Protein AF-A0A2T4MUH0-F1 (afdb_monomer)

Sequence (177 aa):
MMSGVGWVFCLETKQSHL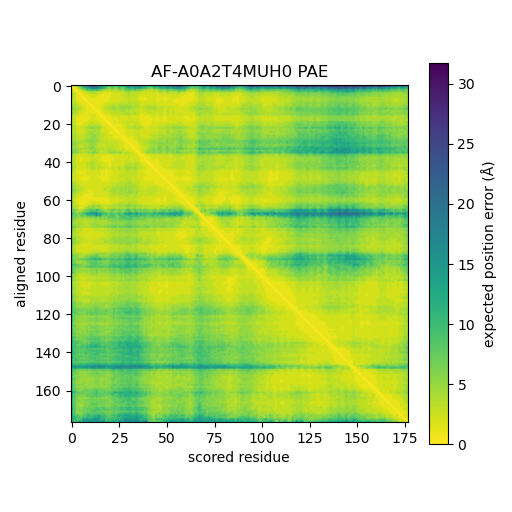LAPPGVAEKIPESTKKLLNLVEITQAGHLPFILELGWPYPLLYISSFGKKTKDLINSLRISHSSSALVCCSDDGINATNRVLHIIDIEVAVELSKRIAELSKADGTLFNNVITSLANGRMTPSDASAALKDNQTVIDLIRLCPVDPHQRLALLRLVRKL

Radius of gyration: 17.87 Å; Cα contacts (8 Å, |Δi|>4): 273; chains: 1; bounding box: 46×30×52 Å

Foldseek 3Di:
DQFQWKKKAAPPVRAIEIEGAPVNVVVDDPVVCVVHNYDHHGLLCPLVVVVVVVGADFMWMERGPPDPAPQLVQQTDTDHDLQFDFHRYSVHDDPPCRLLRTHNSVLLVVLLVLLVVDDPVLNVLLVCLLLCVLVVVADPVRNCVSCVPPVSSVVSVVSQDPHSSNNVSSVVSSVSD

Organism: Aeromonas veronii (NCBI:txid654)

pLDDT: mean 89.76, std 6.27, range [56.06, 97.44]

Solvent-accessible surface area (backbone atoms only — not comparable to full-atom values): 9670 Å² total; per-residue (Å²): 131,65,73,52,17,27,36,40,33,28,70,77,82,68,48,57,41,42,33,21,25,60,88,52,48,74,70,52,53,68,78,56,52,76,77,44,52,70,41,80,32,47,62,32,46,48,63,54,50,58,60,70,64,68,67,68,65,40,32,39,38,29,58,47,35,88,64,89,45,74,36,28,66,68,22,65,47,76,14,72,45,61,72,46,32,36,56,24,35,64,85,43,56,48,94,87,53,39,62,56,34,45,35,35,51,65,53,45,46,51,50,30,56,57,56,72,71,43,52,74,66,54,46,48,51,46,52,50,48,56,54,26,47,52,68,68,75,39,53,74,68,55,47,50,63,76,39,72,88,39,64,71,53,51,57,55,56,68,64,46,60,89,51,46,62,38,36,53,36,48,52,62,49,33,77,55,77

Mean predicted aligned error: 4.97 Å

Structure (mmCIF, N/CA/C/O backbone):
data_AF-A0A2T4MUH0-F1
#
_entry.id   AF-A0A2T4MUH0-F1
#
loop_
_atom_site.group_PDB
_atom_site.id
_atom_site.type_symbol
_atom_site.label_atom_id
_atom_site.label_alt_id
_atom_site.label_comp_id
_atom_site.label_asym_id
_atom_site.label_entity_id
_atom_site.label_seq_id
_atom_site.pdbx_PDB_ins_code
_atom_site.Cartn_x
_atom_site.Cartn_y
_atom_site.Cartn_z
_atom_site.occupancy
_atom_site.B_iso_or_equiv
_atom_site.auth_seq_id
_atom_site.auth_comp_id
_atom_site.auth_asym_id
_atom_site.auth_atom_id
_atom_site.pdbx_PDB_model_num
ATOM 1 N N . MET A 1 1 ? -12.024 18.630 7.785 1.00 56.06 1 MET A N 1
ATOM 2 C CA . MET A 1 1 ? -12.072 17.257 7.230 1.00 56.06 1 MET A CA 1
ATOM 3 C C . MET A 1 1 ? -10.837 16.506 7.716 1.00 56.06 1 MET A C 1
ATOM 5 O O . MET A 1 1 ? -9.766 17.101 7.701 1.00 56.06 1 MET A O 1
ATOM 9 N N . MET A 1 2 ? -10.973 15.266 8.192 1.00 68.69 2 MET A N 1
ATOM 10 C CA . MET A 1 2 ? -9.864 14.453 8.722 1.00 68.69 2 MET A CA 1
ATOM 11 C C . MET A 1 2 ? -9.058 13.818 7.575 1.00 68.69 2 MET A C 1
ATOM 13 O O . MET A 1 2 ? -9.161 12.626 7.312 1.00 68.69 2 MET A O 1
ATOM 17 N N . SER A 1 3 ? -8.330 14.643 6.819 1.00 79.62 3 SER A N 1
ATOM 18 C CA . SER A 1 3 ? -7.518 14.168 5.692 1.00 79.62 3 SER A CA 1
ATOM 19 C C . SER A 1 3 ? -6.358 13.295 6.175 1.00 79.62 3 SER A C 1
ATOM 21 O O . SER A 1 3 ? -5.765 13.583 7.213 1.00 79.62 3 SER A O 1
ATOM 23 N N . GLY A 1 4 ? -6.028 12.253 5.410 1.00 85.75 4 GLY A N 1
ATOM 24 C CA . GLY A 1 4 ? -4.904 11.359 5.695 1.00 85.75 4 GLY A CA 1
ATOM 25 C C . GLY A 1 4 ? -5.143 10.354 6.823 1.00 85.75 4 GLY A C 1
ATOM 26 O O . GLY A 1 4 ? -4.207 9.656 7.183 1.00 85.75 4 GLY A O 1
ATOM 27 N N . VAL A 1 5 ? -6.361 10.266 7.369 1.00 92.25 5 VAL A N 1
ATOM 28 C CA . VAL A 1 5 ? -6.708 9.269 8.390 1.00 92.25 5 VAL A CA 1
ATOM 29 C C . VAL A 1 5 ? -7.005 7.923 7.739 1.00 92.25 5 VAL A C 1
ATOM 31 O O . VAL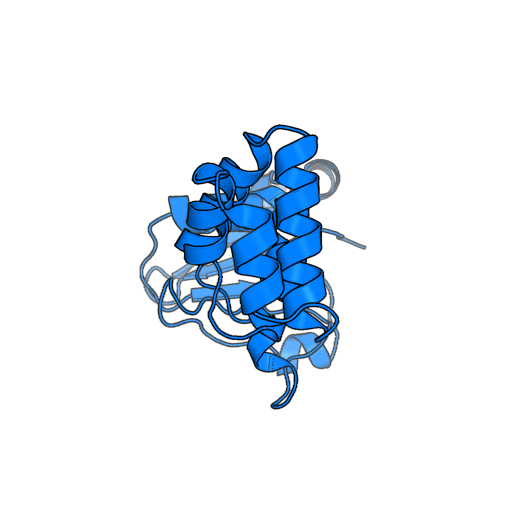 A 1 5 ? -7.765 7.842 6.772 1.00 92.25 5 VAL A O 1
ATOM 34 N N . GLY A 1 6 ? -6.430 6.865 8.293 1.00 94.38 6 GLY A N 1
ATOM 35 C CA . GLY A 1 6 ? -6.716 5.480 7.951 1.00 94.38 6 GLY A CA 1
ATOM 36 C C . GLY A 1 6 ? -7.309 4.721 9.131 1.00 94.38 6 GLY A C 1
ATOM 37 O O . GLY A 1 6 ? -7.265 5.162 10.278 1.00 94.38 6 GLY A O 1
ATOM 38 N N . TRP A 1 7 ? -7.865 3.553 8.852 1.00 95.12 7 TRP A N 1
ATOM 39 C CA . TRP A 1 7 ? -8.322 2.629 9.880 1.00 95.12 7 TRP A CA 1
ATOM 40 C C . TRP A 1 7 ? -8.046 1.201 9.441 1.00 95.12 7 TRP A C 1
ATOM 42 O O . TRP A 1 7 ? -8.297 0.847 8.288 1.00 95.12 7 TRP A O 1
ATOM 52 N N . VAL A 1 8 ? -7.528 0.389 10.354 1.00 97.00 8 VAL A N 1
ATOM 53 C CA . VAL A 1 8 ? -7.290 -1.036 10.128 1.00 97.00 8 VAL A CA 1
ATOM 54 C C . VAL A 1 8 ? -7.936 -1.843 11.241 1.00 97.00 8 VAL A C 1
ATOM 56 O O . VAL A 1 8 ? -7.876 -1.468 12.413 1.00 97.00 8 VAL A O 1
ATOM 59 N N . PHE A 1 9 ? -8.556 -2.955 10.867 1.00 97.06 9 PHE A N 1
ATOM 60 C CA . PHE A 1 9 ? -9.210 -3.872 11.787 1.00 97.06 9 PHE A CA 1
ATOM 61 C C . PHE A 1 9 ? -8.914 -5.316 11.424 1.00 97.06 9 PHE A C 1
ATOM 63 O O . PHE A 1 9 ? -9.122 -5.725 10.280 1.00 97.06 9 PHE A O 1
ATOM 70 N N . CYS A 1 10 ? -8.473 -6.087 12.412 1.00 96.69 10 CYS A N 1
ATOM 71 C CA . CYS A 1 10 ? -8.318 -7.526 12.285 1.00 96.69 10 CYS A CA 1
ATOM 72 C C . CYS A 1 10 ? -9.589 -8.230 12.750 1.00 96.69 10 CYS A C 1
ATOM 74 O O . CYS A 1 10 ? -10.047 -8.067 13.885 1.00 96.69 10 CYS A O 1
ATOM 76 N N . LEU A 1 11 ? -10.165 -9.040 11.862 1.00 95.25 11 LEU A N 1
ATOM 77 C CA . LEU A 1 11 ? -11.406 -9.747 12.148 1.00 95.25 11 LEU A CA 1
ATOM 78 C C . LEU A 1 11 ? -11.202 -10.899 13.133 1.00 95.25 11 LEU A C 1
ATOM 80 O O . LEU A 1 11 ? -12.165 -11.250 13.814 1.00 95.25 11 LEU A O 1
ATOM 84 N N . GLU A 1 12 ? -10.004 -11.474 13.224 1.00 94.25 12 GLU A N 1
ATOM 85 C CA . GLU A 1 12 ? -9.722 -12.574 14.153 1.00 94.25 12 GLU A CA 1
ATOM 86 C C . GLU A 1 12 ? -9.469 -12.058 15.567 1.00 94.25 12 GLU A C 1
ATOM 88 O O . GLU A 1 12 ? -10.180 -12.427 16.499 1.00 94.25 12 GLU A O 1
ATOM 93 N N . THR A 1 13 ? -8.511 -11.141 15.722 1.00 94.25 13 THR A N 1
ATOM 94 C CA . THR A 1 13 ? -8.116 -10.615 17.038 1.00 94.25 13 THR A CA 1
ATOM 95 C C . THR A 1 13 ? -9.102 -9.586 17.588 1.00 94.25 13 THR A C 1
ATOM 97 O O . THR A 1 13 ? -9.027 -9.232 18.763 1.00 94.25 13 THR A O 1
ATOM 100 N N . LYS A 1 14 ? -10.021 -9.084 16.747 1.00 94.25 14 LYS A N 1
ATOM 101 C CA . LYS A 1 14 ? -10.944 -7.973 17.047 1.00 94.25 14 LYS A CA 1
ATOM 102 C C . LYS A 1 14 ? -10.229 -6.681 17.446 1.00 94.25 14 LYS A C 1
ATOM 104 O O . LYS A 1 14 ? -10.842 -5.788 18.029 1.00 94.25 14 LYS A O 1
ATOM 109 N N . GLN A 1 15 ? -8.947 -6.563 17.115 1.00 94.06 15 GLN A N 1
ATOM 110 C CA . GLN A 1 15 ? -8.175 -5.354 17.349 1.00 94.06 15 GLN A CA 1
ATOM 111 C C . GLN A 1 15 ? -8.372 -4.371 16.199 1.00 94.06 15 GLN A C 1
ATOM 113 O O . GLN A 1 15 ? -8.514 -4.750 15.035 1.00 94.06 15 GLN A O 1
ATOM 118 N N . SER A 1 16 ? -8.383 -3.085 16.538 1.00 95.25 16 SER A N 1
ATOM 119 C CA . SER A 1 16 ? -8.498 -1.994 15.574 1.00 95.25 16 SER A CA 1
ATOM 120 C C . SER A 1 16 ? -7.492 -0.906 15.905 1.00 95.25 16 SER A C 1
ATOM 122 O O . SER A 1 16 ? -7.307 -0.624 17.091 1.00 95.25 16 SER A O 1
ATOM 124 N N . HIS A 1 17 ? -6.909 -0.281 14.885 1.00 96.25 17 HIS A N 1
ATOM 125 C CA . HIS A 1 17 ? -6.100 0.927 15.023 1.00 96.25 17 HIS A CA 1
ATOM 126 C C . HIS A 1 17 ? -6.671 2.049 14.161 1.00 96.25 17 HIS A C 1
ATOM 128 O O . HIS A 1 17 ? -6.977 1.855 12.980 1.00 96.25 17 HIS A O 1
ATOM 134 N N . LEU A 1 18 ? -6.795 3.234 14.757 1.00 95.31 18 LEU A N 1
ATOM 135 C CA . LEU A 1 18 ? -7.048 4.470 14.026 1.00 95.31 18 LEU A CA 1
ATOM 136 C C . LEU A 1 18 ? -5.696 5.108 13.713 1.00 95.31 18 LEU A C 1
ATOM 138 O O . LEU A 1 18 ? -4.948 5.443 14.627 1.00 95.31 18 LEU A O 1
ATOM 142 N N . LEU A 1 19 ? -5.394 5.268 12.432 1.00 95.75 19 LEU A N 1
ATOM 143 C CA . LEU A 1 19 ? -4.137 5.821 11.944 1.00 95.75 19 LEU A CA 1
ATOM 144 C C . LEU A 1 19 ? -4.384 7.287 11.606 1.00 95.75 19 LEU A C 1
ATOM 146 O O . LEU A 1 19 ? -5.176 7.573 10.707 1.00 95.75 19 LEU A O 1
ATOM 150 N N . ALA A 1 20 ? -3.789 8.222 12.339 1.00 94.19 20 ALA A N 1
ATOM 151 C CA . ALA A 1 20 ? -4.071 9.642 12.148 1.00 94.19 20 ALA A CA 1
ATOM 152 C C . ALA A 1 20 ? -2.787 10.476 12.086 1.00 94.19 20 ALA A C 1
ATOM 154 O O . ALA A 1 20 ? -1.932 10.325 12.956 1.00 94.19 20 ALA A O 1
ATOM 155 N N . PRO A 1 21 ? -2.670 11.424 11.137 1.00 93.06 21 PRO A N 1
ATOM 156 C CA . PRO A 1 21 ? -1.559 12.369 11.131 1.00 93.06 21 PRO A CA 1
ATOM 157 C C . PRO A 1 21 ? -1.537 13.209 12.421 1.00 93.06 21 PRO A C 1
ATOM 159 O O . PRO A 1 21 ? -2.619 13.498 12.944 1.00 93.06 21 PRO A O 1
ATOM 162 N N . PRO A 1 22 ? -0.367 13.695 12.885 1.00 91.12 22 PRO A N 1
ATOM 163 C CA . PRO A 1 22 ? -0.240 14.421 14.157 1.00 91.12 22 PRO A CA 1
ATOM 164 C C . PRO A 1 22 ? -1.260 15.559 14.325 1.00 91.12 22 PRO A C 1
ATOM 166 O O . PRO A 1 22 ? -2.023 15.594 15.285 1.00 91.12 22 PRO A O 1
ATOM 169 N N . GLY A 1 23 ? -1.413 16.413 13.306 1.00 90.25 23 GLY A N 1
ATOM 170 C CA . GLY A 1 23 ? -2.369 17.528 13.350 1.00 90.25 23 GLY A CA 1
ATOM 171 C C . GLY A 1 23 ? -3.857 17.130 13.341 1.00 90.25 23 GLY A C 1
ATOM 172 O O . GLY A 1 23 ? -4.721 17.989 13.534 1.00 90.25 23 GLY A O 1
ATOM 173 N N . VAL A 1 24 ? -4.191 15.862 13.070 1.00 89.88 24 VAL A N 1
ATOM 174 C CA . VAL A 1 24 ? -5.538 15.305 13.283 1.00 89.88 24 VAL A CA 1
ATOM 175 C C . VAL A 1 24 ? -5.626 14.643 14.654 1.00 89.88 24 VAL A C 1
ATOM 177 O O . VAL A 1 24 ? -6.613 14.869 15.348 1.00 89.88 24 VAL A O 1
ATOM 180 N N . ALA A 1 25 ? -4.605 13.884 15.058 1.00 90.75 25 ALA A N 1
ATOM 181 C CA . ALA A 1 25 ? -4.524 13.231 16.362 1.00 90.75 25 ALA A CA 1
ATOM 182 C C . ALA A 1 25 ? -4.668 14.226 17.526 1.00 90.75 25 ALA A C 1
ATOM 184 O O . ALA A 1 25 ? -5.452 13.987 18.445 1.00 90.75 25 ALA A O 1
ATOM 185 N N . GLU A 1 26 ? -4.023 15.392 17.437 1.00 90.69 26 GLU A N 1
ATOM 186 C CA . GLU A 1 26 ? -4.141 16.490 18.410 1.00 90.69 26 GLU A CA 1
ATOM 187 C C . GLU A 1 26 ? -5.582 16.994 18.591 1.00 90.69 26 GLU A C 1
ATOM 189 O O . GLU A 1 26 ? -5.963 17.429 19.674 1.00 90.69 26 GLU A O 1
ATOM 194 N N . LYS A 1 27 ? -6.405 16.919 17.538 1.00 90.81 27 LYS A N 1
ATOM 195 C CA . LYS A 1 27 ? -7.796 17.406 17.539 1.00 90.81 27 LYS A CA 1
ATOM 196 C C . LYS A 1 27 ? -8.786 16.381 18.085 1.00 90.81 27 LYS A C 1
ATOM 198 O O . LYS A 1 27 ? -9.959 16.713 18.264 1.00 90.81 27 LYS A O 1
ATOM 203 N N . ILE A 1 28 ? -8.357 15.137 18.304 1.00 88.44 28 ILE A N 1
ATOM 204 C CA . ILE A 1 28 ? -9.209 14.092 18.871 1.00 88.44 28 ILE A CA 1
ATOM 205 C C . ILE A 1 28 ? -9.326 14.341 20.383 1.00 88.44 28 ILE A C 1
ATOM 207 O O . ILE A 1 28 ? -8.303 14.460 21.052 1.00 88.44 28 ILE A O 1
ATOM 211 N N . PRO A 1 29 ? -10.543 14.401 20.953 1.00 91.38 29 PRO A N 1
ATOM 212 C CA . PRO A 1 29 ? -10.714 14.571 22.393 1.00 91.38 29 PRO A CA 1
ATOM 213 C C . PRO A 1 29 ? -10.025 13.459 23.193 1.00 91.38 29 PRO A C 1
ATOM 215 O O . PRO A 1 29 ? -10.126 12.287 22.833 1.00 91.38 29 PRO A O 1
ATOM 218 N N . GLU A 1 30 ? -9.404 13.799 24.325 1.00 90.50 30 GLU A N 1
ATOM 219 C CA . GLU A 1 30 ? -8.727 12.824 25.200 1.00 90.50 30 GLU A CA 1
ATOM 220 C C . GLU A 1 30 ? -9.655 11.703 25.688 1.00 90.50 30 GLU A C 1
ATOM 222 O O . GLU A 1 30 ? -9.251 10.548 25.799 1.00 90.50 30 GLU A O 1
ATOM 227 N N . SER A 1 31 ? -10.931 12.015 25.928 1.00 91.81 31 SER A N 1
ATOM 228 C CA . SER A 1 31 ? -11.948 11.008 26.250 1.00 91.81 31 SER A CA 1
ATOM 229 C C . SER A 1 31 ? -12.108 9.970 25.137 1.00 91.81 31 SER A C 1
ATOM 231 O O . SER A 1 31 ? -12.260 8.788 25.427 1.00 91.81 31 SER A O 1
ATOM 233 N N . THR A 1 32 ? -12.021 10.393 23.876 1.00 87.50 32 THR A N 1
ATOM 234 C CA . THR A 1 32 ? -12.089 9.522 22.699 1.00 87.50 32 THR A CA 1
ATOM 235 C C . THR A 1 32 ? -10.786 8.754 22.494 1.00 87.50 32 THR A C 1
ATOM 237 O O . THR A 1 32 ? -10.835 7.566 22.182 1.00 87.50 32 THR A O 1
ATOM 240 N N . LYS A 1 33 ? -9.621 9.383 22.714 1.00 87.44 33 LYS A N 1
ATOM 241 C CA . LYS A 1 33 ? -8.313 8.706 22.619 1.00 87.44 33 LYS A CA 1
ATOM 242 C C . LYS A 1 33 ? -8.207 7.519 23.574 1.00 87.44 33 LYS A C 1
ATOM 244 O O . LYS A 1 33 ? -7.658 6.496 23.204 1.00 87.44 33 LYS A O 1
ATOM 249 N N . LYS A 1 34 ? -8.798 7.613 24.768 1.00 86.19 34 LYS A N 1
ATOM 250 C CA . LYS A 1 34 ? -8.830 6.507 25.745 1.00 86.19 34 LYS A CA 1
ATOM 251 C C . LYS A 1 34 ? -9.645 5.291 25.294 1.00 86.19 34 LYS A C 1
ATOM 253 O O . LYS A 1 34 ? -9.491 4.220 25.869 1.00 86.19 34 LYS A O 1
ATOM 258 N N . LEU A 1 35 ? -10.531 5.459 24.313 1.00 87.25 35 LEU A N 1
ATOM 259 C CA . LEU A 1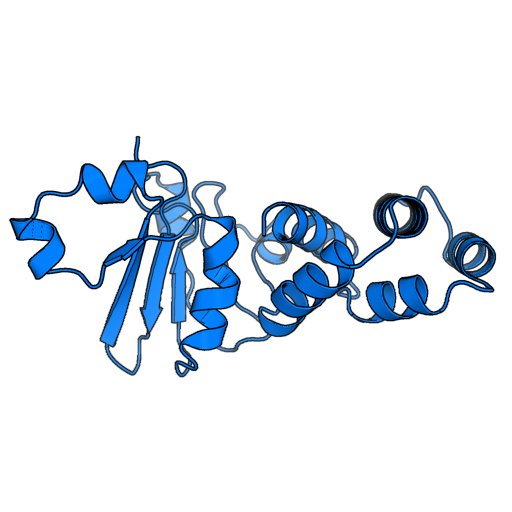 35 ? -11.420 4.408 23.810 1.00 87.25 35 LEU A CA 1
ATOM 260 C C . LEU A 1 35 ? -10.924 3.785 22.499 1.00 87.25 35 LEU A C 1
ATOM 262 O O . LEU A 1 35 ? -11.512 2.816 22.024 1.00 87.25 35 LEU A O 1
ATOM 266 N N . LEU A 1 36 ? -9.884 4.355 21.890 1.00 87.25 36 LEU A N 1
ATOM 267 C CA . LEU A 1 36 ? -9.384 3.968 20.577 1.00 87.25 36 LEU A CA 1
ATOM 268 C C . LEU A 1 36 ? -7.892 3.670 20.667 1.00 87.25 36 LEU A C 1
ATOM 270 O O . LEU A 1 36 ? -7.148 4.408 21.304 1.00 87.25 36 LEU A O 1
ATOM 274 N N . ASN A 1 37 ? -7.419 2.670 19.927 1.00 93.25 37 ASN A N 1
ATOM 275 C CA . ASN A 1 37 ? -5.981 2.529 19.712 1.00 93.25 37 ASN A CA 1
ATOM 276 C C . ASN A 1 37 ? -5.552 3.515 18.616 1.00 93.25 37 ASN A C 1
ATOM 278 O O . ASN A 1 37 ? -5.485 3.166 17.434 1.00 93.25 37 ASN A O 1
ATOM 282 N N . LEU A 1 38 ? -5.344 4.770 19.009 1.00 93.56 38 LEU A N 1
ATOM 283 C CA . LEU A 1 38 ? -4.857 5.831 18.135 1.00 93.56 38 LEU A CA 1
ATOM 284 C C . LEU A 1 38 ? -3.352 5.669 17.903 1.00 93.56 38 LEU A C 1
ATOM 286 O O . LEU A 1 38 ? -2.583 5.554 18.853 1.00 93.56 38 LEU A O 1
ATOM 290 N N . VAL A 1 39 ? -2.946 5.701 16.640 1.00 95.06 39 VAL A N 1
ATOM 291 C CA . VAL A 1 39 ? -1.547 5.680 16.214 1.00 95.06 39 VAL A CA 1
ATOM 292 C C . VAL A 1 39 ? -1.285 6.961 15.438 1.00 95.06 39 VAL A C 1
ATOM 294 O O . VAL A 1 39 ? -1.940 7.229 14.427 1.00 95.06 39 VAL A O 1
ATOM 297 N N . GLU A 1 40 ? -0.348 7.768 15.931 1.00 94.62 40 GLU A N 1
ATOM 298 C CA . GLU A 1 40 ? 0.048 9.012 15.276 1.00 94.62 40 GLU A CA 1
ATOM 299 C C . GLU A 1 40 ? 0.998 8.707 14.118 1.00 94.62 40 GLU A C 1
ATOM 301 O O . GLU A 1 40 ? 2.174 8.412 14.314 1.00 94.62 40 GLU A O 1
ATOM 306 N N . ILE A 1 41 ? 0.469 8.730 12.897 1.00 94.06 41 ILE A N 1
ATOM 307 C CA . ILE A 1 41 ? 1.197 8.328 11.698 1.00 94.06 41 ILE A CA 1
ATOM 308 C C . ILE A 1 41 ? 0.638 9.040 10.465 1.00 94.06 41 ILE A C 1
ATOM 310 O O . ILE A 1 41 ? -0.560 9.301 10.354 1.00 94.06 41 ILE A O 1
ATOM 314 N N . THR A 1 42 ? 1.509 9.399 9.526 1.00 91.44 42 THR A N 1
ATOM 315 C CA . THR A 1 42 ? 1.082 9.957 8.239 1.00 91.44 42 THR A CA 1
ATOM 316 C C . THR A 1 42 ? 0.545 8.849 7.330 1.00 91.44 42 THR A C 1
ATOM 318 O O . THR A 1 42 ? 0.829 7.670 7.534 1.00 91.44 42 THR A O 1
ATOM 321 N N . GLN A 1 43 ? -0.176 9.220 6.266 1.00 88.38 43 GLN A N 1
ATOM 322 C CA . GLN A 1 43 ? -0.679 8.248 5.285 1.00 88.38 43 GLN A CA 1
ATOM 323 C C . GLN A 1 43 ? 0.440 7.383 4.673 1.00 88.38 43 GLN A C 1
ATOM 325 O O . GLN A 1 43 ? 0.211 6.219 4.351 1.00 88.38 43 GLN A O 1
ATOM 330 N N . ALA A 1 44 ? 1.644 7.952 4.576 1.00 87.25 44 ALA A N 1
ATOM 331 C CA . ALA A 1 44 ? 2.873 7.294 4.152 1.00 87.25 44 ALA A CA 1
ATOM 332 C C . ALA A 1 44 ? 3.254 6.096 5.040 1.00 87.25 44 ALA A C 1
ATOM 334 O O . ALA A 1 44 ? 3.685 5.053 4.569 1.00 87.25 44 ALA A O 1
ATOM 335 N N . GLY A 1 45 ? 3.041 6.212 6.349 1.00 91.44 45 GLY A N 1
ATOM 336 C CA . GLY A 1 45 ? 3.411 5.168 7.298 1.00 91.44 45 GLY A CA 1
ATOM 337 C C . GLY A 1 45 ? 2.363 4.067 7.465 1.00 91.44 45 GLY A C 1
ATOM 338 O O . GLY A 1 45 ? 2.643 3.071 8.124 1.00 91.44 45 GLY A O 1
ATOM 339 N N . HIS A 1 46 ? 1.167 4.198 6.875 1.00 94.25 46 HIS A N 1
ATOM 340 C CA . HIS A 1 46 ? 0.077 3.242 7.104 1.00 94.25 46 HIS A CA 1
ATOM 341 C C . 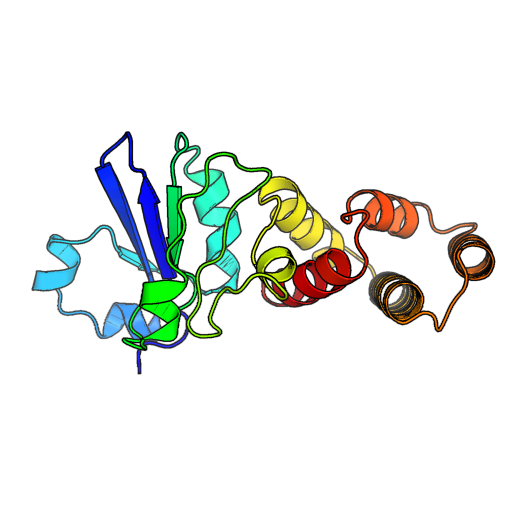HIS A 1 46 ? 0.461 1.804 6.743 1.00 94.25 46 HIS A C 1
ATOM 343 O O . HIS A 1 46 ? 0.249 0.898 7.542 1.00 94.25 46 HIS A O 1
ATOM 349 N N . LEU A 1 47 ? 0.999 1.586 5.541 1.00 94.44 47 LEU A N 1
ATOM 350 C CA . LEU A 1 47 ? 1.319 0.239 5.065 1.00 94.44 47 LEU A CA 1
ATOM 351 C C . LEU A 1 47 ? 2.510 -0.383 5.803 1.00 94.44 47 LEU A C 1
ATOM 353 O O . LEU A 1 47 ? 2.361 -1.522 6.243 1.00 94.44 47 LEU A O 1
ATOM 357 N N . PRO A 1 48 ? 3.636 0.331 6.021 1.00 94.62 48 PRO A N 1
ATOM 358 C CA . PRO A 1 48 ? 4.694 -0.158 6.903 1.00 94.62 48 PRO A CA 1
ATOM 359 C C . PRO A 1 48 ? 4.168 -0.579 8.278 1.00 94.62 48 PRO A C 1
ATOM 361 O O . PRO A 1 48 ? 4.423 -1.698 8.707 1.00 94.62 48 PRO A O 1
ATOM 364 N N . PHE A 1 49 ? 3.341 0.257 8.912 1.00 95.81 49 PHE A N 1
ATOM 365 C CA . PHE A 1 49 ? 2.765 -0.049 10.219 1.00 95.81 49 PHE A CA 1
ATOM 366 C C . PHE A 1 49 ? 1.864 -1.292 10.194 1.00 95.81 49 PHE A C 1
ATOM 368 O O . PHE A 1 49 ? 1.980 -2.159 11.053 1.00 95.81 49 PHE A O 1
ATOM 375 N N . ILE A 1 50 ? 0.979 -1.415 9.197 1.00 96.06 50 ILE A N 1
ATOM 376 C CA . ILE A 1 50 ? 0.099 -2.588 9.063 1.00 96.06 50 ILE A CA 1
ATOM 377 C C . ILE A 1 50 ? 0.914 -3.871 8.871 1.00 96.06 50 ILE A C 1
ATOM 379 O O . ILE A 1 50 ? 0.547 -4.905 9.428 1.00 96.06 50 ILE A O 1
ATOM 383 N N . LEU A 1 51 ? 2.008 -3.812 8.109 1.00 95.56 51 LEU A N 1
ATOM 384 C CA . LEU A 1 51 ? 2.915 -4.944 7.935 1.00 95.56 51 LEU A CA 1
ATOM 385 C C . LEU A 1 51 ? 3.622 -5.304 9.254 1.00 95.56 51 LEU A C 1
ATOM 387 O O . LEU A 1 51 ? 3.678 -6.476 9.618 1.00 95.56 51 LEU A O 1
ATOM 391 N N . GLU A 1 52 ? 4.107 -4.304 9.993 1.00 95.88 52 GLU A N 1
ATOM 392 C CA . GLU A 1 52 ? 4.793 -4.475 11.283 1.00 95.88 52 GLU A CA 1
ATOM 393 C C . GLU A 1 52 ? 3.898 -5.053 12.384 1.00 95.88 52 GLU A C 1
ATOM 395 O O . GLU A 1 52 ? 4.395 -5.771 13.252 1.00 95.88 52 GLU A O 1
ATOM 400 N N . LEU A 1 53 ? 2.582 -4.803 12.342 1.00 94.50 53 LEU A N 1
ATOM 401 C CA . LEU A 1 53 ? 1.631 -5.403 13.286 1.00 94.50 53 LEU A CA 1
ATOM 402 C C . LEU A 1 53 ? 1.661 -6.939 13.265 1.00 94.50 53 LEU A C 1
ATOM 404 O O . LEU A 1 53 ? 1.275 -7.560 14.257 1.00 94.50 53 LEU A O 1
ATOM 408 N N . GLY A 1 54 ? 2.058 -7.557 12.144 1.00 93.44 54 GLY A N 1
ATOM 409 C CA . GLY A 1 54 ? 2.116 -9.016 12.004 1.00 93.44 54 GLY A CA 1
ATOM 410 C C . GLY A 1 54 ? 0.771 -9.708 12.249 1.00 93.44 54 GLY A C 1
ATOM 411 O O . GLY A 1 54 ? 0.729 -10.870 12.651 1.00 93.44 54 GLY A O 1
ATOM 412 N N . TRP A 1 55 ? -0.337 -8.982 12.077 1.00 94.94 55 TRP A N 1
ATOM 413 C CA . TRP A 1 55 ? -1.672 -9.488 12.371 1.00 94.94 55 TRP A CA 1
ATOM 414 C C . TRP A 1 55 ? -2.097 -10.589 11.399 1.00 94.94 55 TRP A C 1
ATOM 416 O O . TRP A 1 55 ? -1.774 -10.525 10.209 1.00 94.94 55 TRP A O 1
ATOM 426 N N . PRO A 1 56 ? -2.892 -11.565 11.872 1.00 94.94 56 PRO A N 1
ATOM 427 C CA . PRO A 1 56 ? -3.481 -12.545 10.984 1.00 94.94 56 PRO A CA 1
ATOM 428 C C . PRO A 1 56 ? -4.568 -11.903 10.114 1.00 94.94 56 PRO A C 1
ATOM 430 O O . PRO A 1 56 ? -5.228 -10.927 10.488 1.00 94.94 56 PRO A O 1
ATOM 433 N N . TYR A 1 57 ? -4.768 -12.485 8.937 1.00 95.19 57 TYR A N 1
ATOM 434 C CA . TYR A 1 57 ? -5.885 -12.167 8.054 1.00 95.19 57 TYR A CA 1
ATOM 435 C C . TYR A 1 57 ? -7.097 -13.023 8.451 1.00 95.19 57 TYR A C 1
ATOM 437 O O . TYR A 1 57 ? -6.897 -14.168 8.841 1.00 95.19 57 TYR A O 1
ATOM 445 N N . PRO A 1 58 ? -8.345 -12.527 8.329 1.00 97.38 58 PRO A N 1
ATOM 446 C CA . PRO A 1 58 ? -8.741 -11.392 7.501 1.00 97.38 58 PRO A CA 1
ATOM 447 C C . PRO A 1 58 ? -8.597 -9.994 8.124 1.00 97.38 58 PRO A C 1
ATOM 449 O O . PRO A 1 58 ? -8.898 -9.783 9.300 1.00 97.38 58 PRO A O 1
ATOM 452 N N . LEU A 1 59 ? -8.252 -9.014 7.279 1.00 97.44 59 LEU A N 1
ATOM 453 C CA . LEU A 1 59 ? -8.129 -7.594 7.633 1.00 97.44 59 LEU A CA 1
ATOM 454 C C . LEU A 1 59 ? -9.091 -6.715 6.822 1.00 97.44 59 LEU A C 1
ATOM 456 O O . LEU A 1 59 ? -9.246 -6.894 5.614 1.00 97.44 59 LEU A O 1
ATOM 460 N N . LEU A 1 60 ? -9.684 -5.707 7.460 1.00 96.62 60 LEU A N 1
ATOM 461 C CA . LEU A 1 60 ? -10.344 -4.590 6.783 1.00 96.62 60 LEU A CA 1
ATOM 462 C C . LEU A 1 60 ? -9.467 -3.347 6.927 1.00 96.62 60 LEU A C 1
ATOM 464 O O . LEU A 1 60 ? -9.274 -2.853 8.036 1.00 96.62 60 LEU A O 1
ATOM 468 N N . TYR A 1 61 ? -8.958 -2.841 5.804 1.00 96.00 61 TYR A N 1
ATOM 469 C CA . TYR A 1 61 ? -8.179 -1.609 5.755 1.00 96.00 61 TYR A CA 1
ATOM 470 C C . TYR A 1 61 ? -8.917 -0.528 4.962 1.00 96.00 61 TYR A C 1
ATOM 472 O O . TYR A 1 61 ? -9.326 -0.732 3.817 1.00 96.00 61 TYR A O 1
ATOM 480 N N . ILE A 1 62 ? -9.071 0.639 5.584 1.00 94.12 62 ILE A N 1
ATOM 481 C CA . ILE A 1 62 ? -9.658 1.842 5.001 1.00 94.12 62 ILE A CA 1
ATOM 482 C C . ILE A 1 62 ? -8.577 2.921 4.960 1.00 94.12 62 ILE A C 1
ATOM 484 O O . ILE A 1 62 ? -8.111 3.383 6.000 1.00 94.12 62 ILE A O 1
ATOM 488 N N . SER A 1 63 ? -8.189 3.345 3.760 1.00 90.62 63 SER A N 1
ATOM 489 C CA . SER A 1 63 ? -7.101 4.303 3.538 1.00 90.62 63 SER A CA 1
ATOM 490 C C . SER A 1 63 ? -7.534 5.771 3.634 1.00 90.62 63 SER A C 1
ATOM 492 O O . SER A 1 63 ? -6.683 6.634 3.849 1.00 90.62 63 SER A O 1
ATOM 494 N N . SER A 1 64 ? -8.835 6.061 3.490 1.00 86.81 64 SER A N 1
ATOM 495 C CA . SER A 1 64 ? -9.426 7.403 3.626 1.00 86.81 64 SER A CA 1
ATOM 496 C C . SER A 1 64 ? -10.600 7.426 4.613 1.00 86.81 64 SER A C 1
ATOM 498 O O . SER A 1 64 ? -11.739 7.787 4.298 1.00 86.81 64 SER A O 1
ATOM 500 N N . PHE A 1 65 ? -10.318 7.025 5.851 1.00 86.94 65 PHE A N 1
ATOM 501 C CA . PHE A 1 65 ? -11.306 6.967 6.920 1.00 86.94 65 PHE A CA 1
ATOM 502 C C . PHE A 1 65 ? -11.816 8.368 7.311 1.00 86.94 65 PHE A C 1
ATOM 504 O O . PHE A 1 65 ? -11.099 9.365 7.246 1.00 86.94 65 PHE A O 1
ATOM 511 N N . GLY A 1 66 ? -13.086 8.459 7.720 1.00 77.12 66 GLY A N 1
ATOM 512 C CA . GLY A 1 66 ? -13.731 9.723 8.109 1.00 77.12 66 GLY A CA 1
ATOM 513 C C . GLY A 1 66 ? -14.514 10.424 6.993 1.00 77.12 66 GLY A C 1
ATOM 514 O O . GLY A 1 66 ? -15.210 11.406 7.261 1.00 77.12 66 GLY A O 1
ATOM 515 N N . LYS A 1 67 ? -14.474 9.902 5.764 1.00 76.38 67 LYS A N 1
ATOM 516 C CA . LYS A 1 67 ? -15.410 10.269 4.695 1.00 76.38 67 LYS A CA 1
ATOM 517 C C . LYS A 1 67 ? -16.612 9.325 4.737 1.00 76.38 67 LYS A C 1
ATOM 519 O O . LYS A 1 67 ? -16.448 8.123 4.876 1.00 76.38 67 LYS A O 1
ATOM 524 N N . LYS A 1 68 ? -17.834 9.853 4.650 1.00 68.12 68 LYS A N 1
ATOM 525 C CA . LYS A 1 68 ? -19.076 9.053 4.671 1.00 68.12 68 LYS A CA 1
ATOM 526 C C . LYS A 1 68 ? -19.741 9.044 3.296 1.00 68.12 68 LYS A C 1
ATOM 528 O O . LYS A 1 68 ? -20.914 9.382 3.169 1.00 68.12 68 LYS A O 1
ATOM 533 N N . THR A 1 69 ? -18.974 8.738 2.254 1.00 80.25 69 THR A N 1
ATOM 534 C CA . THR A 1 69 ? -19.521 8.639 0.898 1.00 80.25 69 THR A CA 1
ATOM 535 C C . THR A 1 69 ? -20.160 7.268 0.693 1.00 80.25 69 THR A C 1
ATOM 537 O O . THR A 1 69 ? -19.720 6.265 1.261 1.00 80.25 69 THR A O 1
ATOM 540 N N . LYS A 1 70 ? -21.209 7.215 -0.137 1.00 83.62 70 LYS A N 1
ATOM 541 C CA . LYS A 1 70 ? -21.821 5.954 -0.585 1.00 83.62 70 LYS A CA 1
ATOM 542 C C . LYS A 1 70 ? -20.768 5.019 -1.196 1.00 83.62 70 LYS A C 1
ATOM 544 O O . LYS A 1 70 ? -20.812 3.812 -0.977 1.00 83.62 70 LYS A O 1
ATOM 549 N N . ASP A 1 71 ? -19.802 5.595 -1.903 1.00 83.12 71 ASP A N 1
ATOM 550 C CA . ASP A 1 71 ? -18.730 4.865 -2.572 1.00 83.12 71 ASP A CA 1
ATOM 551 C C . ASP A 1 71 ? -17.780 4.183 -1.591 1.00 83.12 71 ASP A C 1
ATOM 553 O O . ASP A 1 71 ? -17.462 3.011 -1.794 1.00 83.12 71 ASP A O 1
ATOM 557 N N . LEU A 1 72 ? -17.418 4.838 -0.477 1.00 84.56 72 LEU A N 1
ATOM 558 C CA . LEU A 1 72 ? -16.605 4.195 0.555 1.00 84.56 72 LEU A CA 1
ATOM 559 C C . LEU A 1 72 ? -17.323 2.967 1.126 1.00 84.56 72 LEU A C 1
ATOM 561 O O . LEU A 1 72 ? -16.731 1.892 1.182 1.00 84.56 72 LEU A O 1
ATOM 565 N N . ILE A 1 73 ? -18.600 3.103 1.499 1.00 85.25 73 ILE A N 1
ATOM 566 C CA . ILE A 1 73 ? -19.387 1.994 2.067 1.00 85.25 73 ILE A CA 1
ATOM 567 C C . ILE A 1 73 ? -19.456 0.825 1.075 1.00 85.25 73 ILE A C 1
ATOM 569 O O . ILE A 1 73 ? -19.196 -0.320 1.441 1.00 85.25 73 ILE A O 1
ATOM 573 N N . ASN A 1 74 ? -19.732 1.111 -0.198 1.00 85.81 74 ASN A N 1
ATOM 574 C CA . ASN A 1 74 ? -19.805 0.092 -1.244 1.00 85.81 74 ASN A CA 1
ATOM 575 C C . ASN A 1 74 ? -18.445 -0.542 -1.570 1.00 85.81 74 ASN A C 1
ATOM 577 O O . ASN A 1 74 ? -18.404 -1.664 -2.084 1.00 85.81 74 ASN A O 1
ATOM 581 N N . SER A 1 75 ? -17.346 0.158 -1.283 1.00 85.94 75 SER A N 1
ATOM 582 C CA . SER A 1 75 ? -15.974 -0.309 -1.498 1.00 85.94 75 SER A CA 1
ATOM 583 C C . SER A 1 75 ? -15.419 -1.175 -0.371 1.00 85.94 75 SER A C 1
ATOM 585 O O . SER A 1 75 ? -14.375 -1.785 -0.574 1.00 85.94 75 SER A O 1
ATOM 587 N N . LEU A 1 76 ? -16.081 -1.255 0.791 1.00 90.94 76 LEU A N 1
ATOM 588 C CA . LEU A 1 76 ? -15.571 -2.023 1.929 1.00 90.94 76 LEU A CA 1
ATOM 589 C C . LEU A 1 76 ? -15.370 -3.487 1.534 1.00 90.94 76 LEU A C 1
ATOM 591 O O . LEU A 1 76 ? -16.312 -4.183 1.142 1.00 90.94 76 LEU A O 1
ATOM 595 N N . ARG A 1 77 ? -14.131 -3.962 1.618 1.00 93.19 77 ARG A N 1
ATOM 596 C CA . ARG A 1 77 ? -13.752 -5.337 1.297 1.00 93.19 77 ARG A CA 1
ATOM 597 C C . ARG A 1 77 ? -12.785 -5.852 2.343 1.00 93.19 77 ARG A C 1
ATOM 599 O O . ARG A 1 77 ? -11.933 -5.126 2.844 1.00 93.19 77 ARG A O 1
ATOM 606 N N . ILE A 1 78 ? -12.933 -7.131 2.641 1.00 95.25 78 ILE A N 1
ATOM 607 C CA . ILE A 1 78 ? -12.034 -7.851 3.525 1.00 95.25 78 ILE A CA 1
ATOM 608 C C . ILE A 1 78 ? -10.872 -8.379 2.685 1.00 95.25 78 ILE A C 1
ATOM 610 O O . ILE A 1 78 ? -11.067 -8.942 1.608 1.00 95.25 78 ILE A O 1
ATOM 614 N N . SER A 1 79 ? -9.667 -8.175 3.192 1.00 96.81 79 SER A N 1
ATOM 615 C CA . SER A 1 79 ? -8.435 -8.752 2.671 1.00 96.81 79 SER A CA 1
ATOM 616 C C . SER A 1 79 ? -8.192 -10.080 3.369 1.00 96.81 79 SER A C 1
ATOM 618 O O . SER A 1 79 ? -8.368 -10.169 4.584 1.00 96.81 79 SER A O 1
ATOM 620 N N . HIS A 1 80 ? -7.773 -11.098 2.622 1.00 96.25 80 HIS A N 1
ATOM 621 C CA . HIS A 1 80 ? -7.548 -12.450 3.147 1.00 96.25 80 HIS A CA 1
ATOM 622 C C . HIS A 1 80 ? -6.068 -12.869 3.155 1.00 96.25 80 HIS A C 1
ATOM 624 O O . HIS A 1 80 ? -5.752 -13.936 3.669 1.00 96.25 80 HIS A O 1
ATOM 630 N N . SER A 1 81 ? -5.167 -12.045 2.614 1.00 95.75 81 SER A N 1
ATOM 631 C CA . SER A 1 81 ? -3.719 -12.276 2.625 1.00 95.75 81 SER A CA 1
ATOM 632 C C . SER A 1 81 ? -2.945 -10.961 2.496 1.00 95.75 81 SER A C 1
ATOM 634 O O . SER A 1 81 ? -3.492 -9.961 2.020 1.00 95.75 81 SER A O 1
ATOM 636 N N . SER A 1 82 ? -1.659 -10.980 2.865 1.00 92.50 82 SER A N 1
ATOM 637 C CA . SER A 1 82 ? -0.726 -9.855 2.687 1.00 92.50 82 SER A CA 1
ATOM 638 C C . SER A 1 82 ? -0.457 -9.529 1.221 1.00 92.50 82 SER A C 1
ATOM 640 O O . SER A 1 82 ? -0.355 -8.358 0.856 1.00 92.50 82 SER A O 1
ATOM 642 N N . SER A 1 83 ? -0.457 -10.548 0.365 1.00 91.94 83 SER A N 1
ATOM 643 C CA . SER A 1 83 ? -0.290 -10.417 -1.086 1.00 91.94 83 SER A CA 1
ATOM 644 C C . SER A 1 83 ? -1.487 -9.795 -1.818 1.00 91.94 83 SER A C 1
ATOM 646 O O . SER A 1 83 ? -1.408 -9.517 -3.015 1.00 91.94 83 SER A O 1
ATOM 648 N N . ALA A 1 84 ? -2.615 -9.599 -1.129 1.00 92.62 84 ALA A N 1
ATOM 649 C CA . ALA A 1 84 ? -3.844 -9.067 -1.710 1.00 92.62 84 ALA A CA 1
ATOM 650 C C . ALA A 1 84 ? -4.598 -8.156 -0.726 1.00 92.62 84 ALA A C 1
ATOM 652 O O . ALA A 1 84 ? -5.814 -8.289 -0.534 1.00 92.62 84 ALA A O 1
ATOM 653 N N . LEU A 1 85 ? -3.883 -7.216 -0.107 1.00 94.44 85 LEU A N 1
ATOM 654 C CA . LEU A 1 85 ? -4.482 -6.192 0.740 1.00 94.44 85 LEU A CA 1
ATOM 655 C C . LEU A 1 85 ? -5.325 -5.234 -0.109 1.00 94.44 85 LEU A C 1
ATOM 657 O O . LEU A 1 85 ? -4.835 -4.621 -1.056 1.00 94.44 85 LEU A O 1
ATOM 661 N N . VAL A 1 86 ? -6.596 -5.074 0.254 1.00 93.56 86 VAL A N 1
ATOM 662 C CA . VAL A 1 86 ? -7.512 -4.125 -0.380 1.00 93.56 86 VAL A CA 1
ATOM 663 C C . VAL A 1 86 ? -7.475 -2.787 0.356 1.00 93.56 86 VAL A C 1
ATOM 665 O O . VAL A 1 86 ? -7.930 -2.666 1.493 1.00 93.56 86 VAL A O 1
ATOM 668 N N . CYS A 1 87 ? -6.987 -1.754 -0.321 1.00 91.75 87 CYS A N 1
ATOM 669 C CA . CYS A 1 87 ? -6.962 -0.374 0.151 1.00 91.75 87 CYS A CA 1
ATOM 670 C C . CYS A 1 87 ? -8.308 0.313 -0.127 1.00 91.75 87 CYS A C 1
ATOM 672 O O . CYS A 1 87 ? -8.465 0.993 -1.146 1.00 91.75 87 CYS A O 1
ATOM 674 N N . CYS A 1 88 ? -9.284 0.152 0.773 1.00 90.94 88 CYS A N 1
ATOM 675 C CA . CYS A 1 88 ? -10.614 0.751 0.608 1.00 90.94 88 CYS A CA 1
ATOM 676 C C . CYS A 1 88 ? -10.535 2.283 0.723 1.00 90.94 88 CYS A C 1
ATOM 678 O O . CYS A 1 88 ? -10.024 2.799 1.718 1.00 90.94 88 CYS A O 1
ATOM 680 N N . SER A 1 89 ? -11.047 3.012 -0.270 1.00 87.25 89 SER A N 1
ATOM 681 C CA . SER A 1 89 ? -11.083 4.481 -0.293 1.00 87.25 89 SER A CA 1
ATOM 682 C C . SER A 1 89 ? -12.439 4.995 -0.779 1.00 87.25 89 SER A C 1
ATOM 684 O O . SER A 1 89 ? -13.302 4.240 -1.226 1.00 87.25 89 SER A O 1
ATOM 686 N N . ASP A 1 90 ? -12.635 6.306 -0.702 1.00 83.81 90 ASP A N 1
ATOM 687 C CA . ASP A 1 90 ? -13.829 6.989 -1.192 1.00 83.81 90 ASP A CA 1
ATOM 688 C C . ASP A 1 90 ? -13.895 7.131 -2.720 1.00 83.81 90 ASP A C 1
ATOM 690 O O . ASP A 1 90 ? -14.907 7.613 -3.219 1.00 83.81 90 ASP A O 1
ATOM 694 N N . ASP A 1 91 ? -12.877 6.669 -3.453 1.00 80.56 91 ASP A N 1
ATOM 695 C CA . ASP A 1 91 ? -12.872 6.642 -4.925 1.00 80.56 91 ASP A CA 1
ATOM 696 C C . ASP A 1 91 ? -13.783 5.537 -5.499 1.00 80.56 91 ASP A C 1
ATOM 698 O O . ASP A 1 91 ? -14.030 5.486 -6.705 1.00 80.56 91 ASP A O 1
ATOM 702 N N . GLY A 1 92 ? -14.293 4.655 -4.630 1.00 78.56 92 GLY A N 1
ATOM 703 C CA . GLY A 1 92 ? -15.161 3.538 -4.985 1.00 78.56 92 GLY A CA 1
ATOM 704 C C . GLY A 1 92 ? -14.406 2.383 -5.645 1.00 78.56 92 GLY A C 1
ATOM 705 O O . GLY A 1 92 ? -13.527 2.571 -6.481 1.00 78.56 92 GLY A O 1
ATOM 706 N N . ILE A 1 93 ? -14.781 1.150 -5.298 1.00 83.75 93 ILE A N 1
ATOM 707 C CA . ILE A 1 93 ? -14.226 -0.063 -5.913 1.00 83.75 93 ILE A 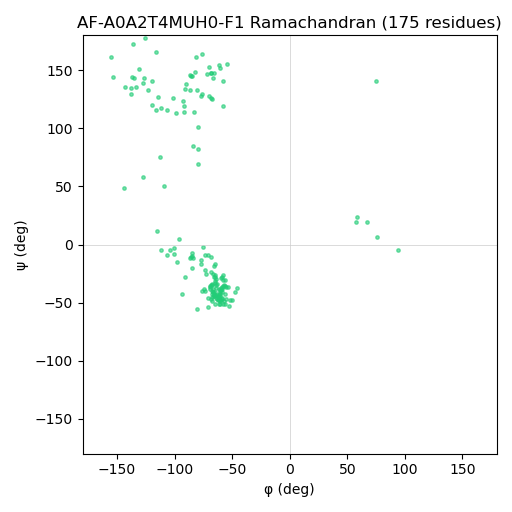CA 1
ATOM 708 C C . ILE A 1 93 ? -15.314 -0.739 -6.746 1.00 83.75 93 ILE A C 1
ATOM 710 O O . ILE A 1 93 ? -16.332 -1.189 -6.217 1.00 83.75 93 ILE A O 1
ATOM 714 N N . ASN A 1 94 ? -15.080 -0.840 -8.050 1.00 83.94 94 ASN A N 1
ATOM 715 C CA . ASN A 1 94 ? -15.934 -1.504 -9.029 1.00 83.94 94 ASN A CA 1
ATOM 716 C C . ASN A 1 94 ? -15.139 -2.562 -9.817 1.00 83.94 94 ASN A C 1
ATOM 718 O O . ASN A 1 94 ? -13.939 -2.744 -9.618 1.00 83.94 94 ASN A O 1
ATOM 722 N N . ALA A 1 95 ? -15.811 -3.283 -10.716 1.00 81.88 95 ALA A N 1
ATOM 723 C CA . ALA A 1 95 ? -15.189 -4.366 -11.477 1.00 81.88 95 ALA A CA 1
ATOM 724 C C . ALA A 1 95 ? -13.993 -3.911 -12.337 1.00 81.88 95 ALA A C 1
ATOM 726 O O . ALA A 1 95 ? -13.079 -4.699 -12.558 1.00 81.88 95 ALA A O 1
ATOM 727 N N . THR A 1 96 ? -13.973 -2.654 -12.790 1.00 82.12 96 THR A N 1
ATOM 728 C CA . THR A 1 96 ? -12.957 -2.142 -13.720 1.00 82.12 96 THR A CA 1
ATOM 729 C C . THR A 1 96 ? -11.749 -1.521 -13.023 1.00 82.12 96 THR A C 1
ATOM 731 O O . THR A 1 96 ? -10.661 -1.533 -13.586 1.00 82.12 96 THR A O 1
ATOM 734 N N . ASN A 1 97 ? -11.907 -0.979 -11.811 1.00 84.38 97 ASN A N 1
ATOM 735 C CA . ASN A 1 97 ? -10.816 -0.322 -11.081 1.00 84.38 97 ASN A CA 1
ATOM 736 C C . ASN A 1 97 ? -10.284 -1.138 -9.895 1.00 84.38 97 ASN A C 1
ATOM 738 O O . ASN A 1 97 ? -9.242 -0.779 -9.355 1.00 84.38 97 ASN A O 1
ATOM 742 N N . ARG A 1 98 ? -10.940 -2.245 -9.511 1.00 85.31 98 ARG A N 1
ATOM 743 C CA . ARG A 1 98 ? -10.565 -3.078 -8.352 1.00 85.31 98 ARG A CA 1
ATOM 744 C C . ARG A 1 98 ? -9.081 -3.407 -8.298 1.00 85.31 98 ARG A C 1
ATOM 746 O O . ARG A 1 98 ? -8.488 -3.368 -7.227 1.00 85.31 98 ARG A O 1
ATOM 753 N N . VAL A 1 99 ? -8.494 -3.705 -9.450 1.00 85.56 99 VAL A N 1
ATOM 754 C CA . VAL A 1 99 ? -7.085 -4.073 -9.580 1.00 85.56 99 VAL A CA 1
ATOM 755 C C . VAL A 1 99 ? -6.131 -2.982 -9.059 1.00 85.56 99 VAL A C 1
ATOM 757 O O . VAL A 1 99 ? -5.065 -3.305 -8.555 1.00 85.56 99 VAL A O 1
ATOM 760 N N . LEU A 1 100 ? -6.540 -1.708 -9.103 1.00 85.12 100 LEU A N 1
ATOM 761 C CA . LEU A 1 100 ? -5.769 -0.551 -8.630 1.00 85.12 100 LEU A CA 1
ATOM 762 C C . LEU A 1 100 ? -5.771 -0.402 -7.101 1.00 85.12 100 LEU A C 1
ATOM 764 O O . LEU A 1 100 ? -4.963 0.348 -6.560 1.00 85.12 100 LEU A O 1
ATOM 768 N N . HIS A 1 101 ? -6.699 -1.075 -6.420 1.00 88.12 101 HIS A N 1
ATOM 769 C CA . HIS A 1 101 ? -6.878 -0.998 -4.969 1.00 88.12 101 HIS A CA 1
ATOM 770 C C . HIS A 1 101 ? -6.339 -2.230 -4.242 1.00 88.12 101 HIS A C 1
ATOM 772 O O . HIS A 1 101 ? -6.380 -2.261 -3.016 1.00 88.12 101 HIS A O 1
ATOM 778 N N . ILE A 1 102 ? -5.873 -3.244 -4.974 1.00 90.56 102 ILE A N 1
ATOM 779 C CA . ILE A 1 102 ? -5.291 -4.459 -4.406 1.00 90.56 102 ILE A CA 1
ATOM 780 C C . ILE A 1 102 ? -3.780 -4.351 -4.516 1.00 90.56 102 ILE A C 1
ATOM 782 O O . ILE A 1 102 ? -3.255 -4.131 -5.608 1.00 90.56 102 ILE A O 1
ATOM 786 N N . ILE A 1 103 ? -3.098 -4.526 -3.393 1.00 91.00 103 ILE A N 1
ATOM 787 C CA . ILE A 1 103 ? -1.643 -4.483 -3.324 1.00 91.00 103 ILE A CA 1
ATOM 788 C C . ILE A 1 103 ? -1.105 -5.696 -2.578 1.00 91.00 103 ILE A C 1
ATOM 790 O O . ILE A 1 103 ? -1.739 -6.210 -1.659 1.00 91.00 103 ILE A O 1
ATOM 794 N N . ASP A 1 104 ? 0.104 -6.090 -2.947 1.00 92.88 104 ASP A N 1
ATOM 795 C CA . ASP A 1 104 ? 0.960 -6.880 -2.079 1.00 92.88 104 ASP A CA 1
ATOM 796 C C . ASP A 1 104 ? 1.683 -5.910 -1.134 1.00 92.88 104 ASP A C 1
ATOM 798 O O . ASP A 1 104 ? 2.434 -5.036 -1.582 1.00 92.88 104 ASP A O 1
ATOM 802 N N . ILE A 1 105 ? 1.378 -5.994 0.164 1.00 93.31 105 ILE A N 1
ATOM 803 C CA . ILE A 1 105 ? 1.887 -5.042 1.159 1.00 93.31 105 ILE A CA 1
ATOM 804 C C . ILE A 1 105 ? 3.399 -5.192 1.377 1.00 93.31 105 ILE A C 1
ATOM 806 O O . ILE A 1 105 ? 4.083 -4.187 1.563 1.00 93.31 105 ILE A O 1
ATOM 810 N N . GLU A 1 106 ? 3.932 -6.413 1.303 1.00 93.56 106 GLU A N 1
ATOM 811 C CA . GLU A 1 106 ? 5.359 -6.690 1.488 1.00 93.56 106 GLU A CA 1
ATOM 812 C C . GLU A 1 106 ? 6.149 -6.098 0.323 1.00 93.56 106 GLU A C 1
ATOM 814 O O . GLU A 1 106 ? 7.097 -5.338 0.529 1.00 93.56 106 GLU A O 1
ATOM 819 N N . VAL A 1 107 ? 5.680 -6.346 -0.902 1.00 92.44 107 VAL A N 1
ATOM 820 C CA . VAL A 1 107 ? 6.254 -5.765 -2.120 1.00 92.44 107 VAL A CA 1
ATOM 821 C C . VAL A 1 107 ? 6.172 -4.239 -2.100 1.00 92.44 107 VAL A C 1
ATOM 823 O O . VAL A 1 107 ? 7.141 -3.573 -2.463 1.00 92.44 107 VAL A O 1
ATOM 826 N N . ALA A 1 108 ? 5.045 -3.661 -1.675 1.00 91.94 108 ALA A N 1
ATOM 827 C CA . ALA A 1 108 ? 4.876 -2.210 -1.623 1.00 91.94 108 ALA A CA 1
ATOM 828 C C . ALA A 1 108 ? 5.846 -1.542 -0.639 1.00 91.94 108 ALA A C 1
ATOM 830 O O . ALA A 1 108 ? 6.486 -0.547 -0.987 1.00 91.94 108 ALA A O 1
ATOM 831 N N . VAL A 1 109 ? 5.973 -2.092 0.571 1.00 93.31 109 VAL A N 1
ATOM 832 C CA . VAL A 1 109 ? 6.882 -1.564 1.598 1.00 93.31 109 VAL A CA 1
ATOM 833 C C . VAL A 1 109 ? 8.342 -1.745 1.175 1.00 93.31 109 VAL A C 1
ATOM 835 O O . VAL A 1 109 ? 9.131 -0.810 1.312 1.00 93.31 109 VAL A O 1
ATOM 838 N N . GLU A 1 110 ? 8.701 -2.898 0.609 1.00 92.88 110 GLU A N 1
ATOM 839 C CA . GLU A 1 110 ? 10.060 -3.165 0.124 1.00 92.88 110 GLU A CA 1
ATOM 840 C C . GLU A 1 110 ? 10.449 -2.241 -1.038 1.00 92.88 110 GLU A C 1
ATOM 842 O O . GLU A 1 110 ? 11.523 -1.634 -1.026 1.00 92.88 110 GLU A O 1
ATOM 847 N N . LEU A 1 111 ? 9.562 -2.064 -2.022 1.00 91.88 111 LEU A N 1
ATOM 848 C CA . LEU A 1 111 ? 9.787 -1.130 -3.126 1.00 91.88 111 LEU A CA 1
ATOM 849 C C . LEU A 1 111 ? 9.972 0.300 -2.629 1.00 91.88 111 LEU A C 1
ATOM 851 O O . LEU A 1 111 ? 10.826 1.010 -3.153 1.00 91.88 111 LEU A O 1
ATOM 855 N N . SER A 1 112 ? 9.211 0.721 -1.619 1.00 90.81 112 SER A N 1
ATOM 856 C CA . SER A 1 112 ? 9.354 2.052 -1.026 1.00 90.81 112 SER A CA 1
ATOM 857 C C . SER A 1 112 ? 10.739 2.294 -0.461 1.00 90.81 112 SER A C 1
ATOM 859 O O . SER A 1 112 ? 11.357 3.314 -0.769 1.00 90.81 112 SER A O 1
ATOM 861 N N . LYS A 1 113 ? 11.248 1.336 0.314 1.00 90.69 113 LYS A N 1
ATOM 862 C CA . LYS A 1 113 ? 12.588 1.412 0.901 1.00 90.69 113 LYS A CA 1
ATOM 863 C C . LYS A 1 113 ? 13.652 1.488 -0.192 1.00 90.69 113 LYS A C 1
ATOM 865 O O . LYS A 1 113 ? 14.437 2.430 -0.217 1.00 90.69 113 LYS A O 1
ATOM 870 N N . ARG A 1 114 ? 13.604 0.574 -1.167 1.00 92.12 114 ARG A N 1
ATOM 871 C CA . ARG A 1 114 ? 14.593 0.535 -2.254 1.00 92.12 114 ARG A CA 1
ATOM 872 C C . ARG A 1 114 ? 14.557 1.769 -3.148 1.00 92.12 114 ARG A C 1
ATOM 874 O O . ARG A 1 114 ? 15.606 2.220 -3.586 1.00 92.12 114 ARG A O 1
ATOM 881 N N . ILE A 1 115 ? 13.376 2.328 -3.427 1.00 89.94 115 ILE A N 1
ATOM 882 C CA . ILE A 1 115 ? 13.245 3.558 -4.226 1.00 89.94 115 ILE A CA 1
ATOM 883 C C . ILE A 1 115 ? 13.843 4.757 -3.487 1.00 89.94 115 ILE A C 1
ATOM 885 O O . ILE A 1 115 ? 14.472 5.597 -4.132 1.00 89.94 115 ILE A O 1
ATOM 889 N N . ALA A 1 116 ? 13.674 4.840 -2.165 1.00 88.31 116 ALA A N 1
ATOM 890 C CA . ALA A 1 116 ? 14.250 5.913 -1.356 1.00 88.31 116 ALA A CA 1
ATOM 891 C C . ALA A 1 116 ? 15.792 5.888 -1.339 1.00 88.31 116 ALA A C 1
ATOM 893 O O . ALA A 1 116 ? 16.419 6.932 -1.178 1.00 88.31 116 ALA A O 1
ATOM 894 N N . GLU A 1 117 ? 16.395 4.716 -1.548 1.00 90.69 117 GLU A N 1
ATOM 895 C CA . GLU A 1 117 ? 17.849 4.513 -1.604 1.00 90.69 117 GLU A CA 1
ATOM 896 C C . GLU A 1 117 ? 18.454 4.757 -3.000 1.00 90.69 117 GLU A C 1
ATOM 898 O O . GLU A 1 117 ? 19.678 4.817 -3.144 1.00 90.69 117 GLU A O 1
ATOM 903 N N . LEU A 1 118 ? 17.630 4.911 -4.044 1.00 91.50 118 LEU A N 1
ATOM 904 C CA . LEU A 1 118 ? 18.122 5.118 -5.406 1.00 91.50 118 LEU A CA 1
ATOM 905 C C . LEU A 1 118 ? 18.801 6.476 -5.586 1.00 91.50 118 LEU A C 1
ATOM 907 O O . LEU A 1 118 ? 18.365 7.511 -5.075 1.00 91.50 118 LEU A O 1
ATOM 911 N N . SER A 1 119 ? 19.809 6.499 -6.461 1.00 93.44 119 SER A N 1
ATOM 912 C CA . SER A 1 119 ? 20.310 7.759 -7.000 1.00 93.44 119 SER A CA 1
ATOM 913 C C . SER A 1 119 ? 19.203 8.483 -7.780 1.00 93.44 119 SER A C 1
ATOM 915 O O . SER A 1 119 ? 18.291 7.870 -8.342 1.00 93.44 119 SER A O 1
ATOM 917 N N . LYS A 1 120 ? 19.294 9.814 -7.892 1.00 91.94 120 LYS A N 1
ATOM 918 C CA . LYS A 1 120 ? 18.333 10.603 -8.685 1.00 91.94 120 LYS A CA 1
ATOM 919 C C . LYS A 1 120 ? 18.244 10.120 -10.141 1.00 91.94 120 LYS A C 1
ATOM 921 O O . LYS A 1 120 ? 17.162 10.154 -10.732 1.00 91.94 120 LYS A O 1
ATOM 926 N N . ALA A 1 121 ? 19.368 9.682 -10.713 1.00 93.31 121 ALA A N 1
ATOM 927 C CA . ALA A 1 121 ? 19.429 9.150 -12.071 1.00 93.31 121 ALA A CA 1
ATOM 928 C C . ALA A 1 121 ? 18.670 7.819 -12.176 1.00 93.31 121 ALA A C 1
ATOM 930 O O . ALA A 1 121 ? 17.788 7.691 -13.027 1.00 93.31 121 ALA A O 1
ATOM 931 N N . ASP A 1 122 ? 18.927 6.886 -11.259 1.00 93.75 122 ASP A N 1
ATOM 932 C CA . ASP A 1 122 ? 18.282 5.568 -11.244 1.00 93.75 122 ASP A CA 1
ATOM 933 C C . ASP A 1 122 ? 16.789 5.666 -10.945 1.00 93.75 122 ASP A C 1
ATOM 935 O O . ASP A 1 122 ? 15.976 5.035 -11.618 1.00 93.75 122 ASP A O 1
ATOM 939 N N . GLY A 1 123 ? 16.400 6.528 -10.003 1.00 91.94 123 GLY A N 1
ATOM 940 C CA . GLY A 1 123 ? 14.996 6.812 -9.721 1.00 91.94 123 GLY A CA 1
ATOM 941 C C . GLY A 1 123 ? 14.272 7.387 -10.941 1.00 91.94 123 GLY A C 1
ATOM 942 O O . GLY A 1 123 ? 13.130 7.021 -11.222 1.00 91.94 123 GLY A O 1
ATOM 943 N N . THR A 1 124 ? 14.929 8.257 -11.713 1.00 92.38 124 THR A N 1
ATOM 944 C CA . THR A 1 124 ? 14.361 8.797 -12.961 1.00 92.38 124 THR A CA 1
ATOM 945 C C . THR A 1 124 ? 14.226 7.707 -14.024 1.00 92.38 124 THR A C 1
ATOM 947 O O . THR A 1 124 ? 13.168 7.591 -14.645 1.00 92.38 124 THR A O 1
ATOM 950 N N . LEU A 1 125 ? 15.259 6.878 -14.198 1.00 94.19 125 LEU A N 1
ATOM 951 C CA . LEU A 1 125 ? 15.255 5.760 -15.141 1.00 94.19 125 LEU A CA 1
ATOM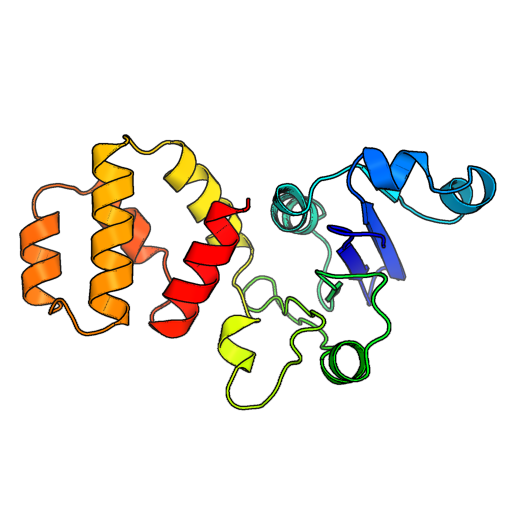 952 C C . LEU A 1 125 ? 14.143 4.757 -14.812 1.00 94.19 125 LEU A C 1
ATOM 954 O O . LEU A 1 125 ? 13.315 4.463 -15.674 1.00 94.19 125 LEU A O 1
ATOM 958 N N . PHE A 1 126 ? 14.065 4.310 -13.558 1.00 93.31 126 PHE A N 1
ATOM 959 C CA . PHE A 1 126 ? 13.022 3.416 -13.055 1.00 93.31 126 PHE A CA 1
ATOM 960 C C . PHE A 1 126 ? 11.619 3.957 -13.354 1.00 93.31 126 PHE A C 1
ATOM 962 O O . PHE A 1 126 ? 10.794 3.282 -13.976 1.00 93.31 126 PHE A O 1
ATOM 969 N N . ASN A 1 127 ? 11.360 5.210 -12.970 1.00 91.69 127 ASN A N 1
ATOM 970 C CA . ASN A 1 127 ? 10.068 5.857 -13.179 1.00 91.69 127 ASN A CA 1
ATOM 971 C C . ASN A 1 127 ? 9.696 5.945 -14.664 1.00 91.69 127 ASN A C 1
ATOM 973 O O . ASN A 1 127 ? 8.549 5.664 -15.028 1.00 91.69 127 ASN A O 1
ATOM 977 N N . ASN A 1 128 ? 10.649 6.327 -15.514 1.00 92.88 128 ASN A N 1
ATOM 978 C CA . ASN A 1 128 ? 10.431 6.461 -16.949 1.00 92.88 128 ASN A CA 1
ATOM 979 C C . ASN A 1 128 ? 10.148 5.109 -17.600 1.00 92.88 128 ASN A C 1
ATOM 981 O O . ASN A 1 128 ? 9.206 5.018 -18.387 1.00 92.88 128 ASN A O 1
ATOM 985 N N . VAL A 1 129 ? 10.902 4.063 -17.254 1.00 93.38 129 VAL A N 1
ATOM 986 C CA . VAL A 1 129 ? 10.715 2.717 -17.812 1.00 93.38 129 VAL A CA 1
ATOM 987 C C . VAL A 1 129 ? 9.363 2.140 -17.399 1.00 93.38 129 VAL A C 1
ATOM 989 O O . VAL A 1 129 ? 8.582 1.762 -18.271 1.00 93.38 129 VAL A O 1
ATOM 992 N N . ILE A 1 130 ? 9.027 2.146 -16.103 1.00 92.06 130 ILE A N 1
ATOM 993 C CA . ILE A 1 130 ? 7.735 1.631 -15.615 1.00 92.06 130 ILE A CA 1
ATOM 994 C C . ILE A 1 130 ? 6.567 2.375 -16.267 1.00 92.06 130 ILE A C 1
ATOM 996 O O . ILE A 1 130 ? 5.632 1.751 -16.771 1.00 92.06 130 ILE A O 1
ATOM 1000 N N . THR A 1 131 ? 6.633 3.708 -16.303 1.00 92.12 131 THR A N 1
ATOM 1001 C CA . THR A 1 131 ? 5.550 4.527 -16.859 1.00 92.12 131 THR A CA 1
ATOM 1002 C C . THR A 1 131 ? 5.439 4.358 -18.375 1.00 92.12 131 THR A C 1
ATOM 1004 O O . THR A 1 131 ? 4.329 4.323 -18.903 1.00 92.12 131 THR A O 1
ATOM 1007 N N . SER A 1 132 ? 6.555 4.242 -19.096 1.00 93.06 132 SER A N 1
ATOM 1008 C CA . SER A 1 132 ? 6.540 4.108 -20.559 1.00 93.06 132 SER A CA 1
ATOM 1009 C C . SER A 1 132 ? 6.086 2.722 -21.001 1.00 93.06 132 SER A C 1
ATOM 1011 O O . SER A 1 132 ? 5.283 2.636 -21.927 1.00 93.06 132 SER A O 1
ATOM 1013 N N . LEU A 1 133 ? 6.515 1.662 -20.305 1.00 91.00 133 LEU A N 1
ATOM 1014 C CA . LEU A 1 133 ? 6.027 0.297 -20.528 1.00 91.00 133 LEU A CA 1
ATOM 1015 C C . LEU A 1 133 ? 4.523 0.198 -20.260 1.00 91.00 133 LEU A C 1
ATOM 1017 O O . LEU A 1 133 ? 3.785 -0.313 -21.096 1.00 91.00 133 LEU A O 1
ATOM 1021 N N . ALA A 1 134 ? 4.049 0.733 -19.130 1.00 89.81 134 ALA A N 1
ATOM 1022 C CA . ALA A 1 134 ? 2.633 0.660 -18.771 1.00 89.81 134 ALA A CA 1
ATOM 1023 C C . ALA A 1 134 ? 1.718 1.441 -19.732 1.00 89.81 134 ALA A C 1
ATOM 1025 O O . ALA A 1 134 ? 0.561 1.074 -19.905 1.00 89.81 134 ALA A O 1
ATOM 1026 N N . ASN A 1 135 ? 2.231 2.498 -20.373 1.00 90.19 135 ASN A N 1
ATOM 1027 C CA . ASN A 1 135 ? 1.486 3.304 -21.345 1.00 90.19 135 ASN A CA 1
ATOM 1028 C C . ASN A 1 135 ? 1.735 2.896 -22.811 1.00 90.19 135 ASN A C 1
ATOM 1030 O O . ASN A 1 135 ? 1.285 3.604 -23.710 1.00 90.19 135 ASN A O 1
ATOM 1034 N N . GLY A 1 136 ? 2.494 1.825 -23.073 1.00 90.19 136 GLY A N 1
ATOM 1035 C CA . GLY A 1 136 ? 2.812 1.373 -24.435 1.00 90.19 136 GLY A CA 1
ATOM 1036 C C . GLY A 1 136 ? 3.700 2.329 -25.246 1.00 90.19 136 GLY A C 1
ATOM 1037 O O . GLY A 1 136 ? 3.723 2.252 -26.469 1.00 90.19 136 GLY A O 1
ATOM 1038 N N . ARG A 1 137 ? 4.428 3.241 -24.587 1.00 93.38 137 ARG A N 1
ATOM 1039 C CA . ARG A 1 137 ? 5.356 4.197 -25.231 1.00 93.38 137 ARG A CA 1
ATOM 1040 C C . ARG A 1 137 ? 6.763 3.635 -25.436 1.00 93.38 137 ARG A C 1
ATOM 1042 O O . ARG A 1 137 ? 7.578 4.265 -26.098 1.00 93.38 137 ARG A O 1
ATOM 1049 N N . MET A 1 138 ? 7.056 2.499 -24.815 1.00 93.50 138 MET A N 1
ATOM 1050 C CA . MET A 1 138 ? 8.342 1.810 -24.855 1.00 93.50 138 MET A CA 1
ATOM 1051 C C . MET A 1 138 ? 8.067 0.316 -25.001 1.00 93.50 138 MET A C 1
ATOM 1053 O O . MET A 1 138 ? 7.191 -0.208 -24.307 1.00 93.50 138 MET A O 1
ATOM 1057 N N . THR A 1 139 ? 8.785 -0.368 -25.890 1.00 91.75 139 THR A N 1
ATOM 1058 C CA . THR A 1 139 ? 8.666 -1.826 -26.017 1.00 91.75 139 THR A CA 1
ATOM 1059 C C . THR A 1 139 ? 9.502 -2.535 -24.944 1.00 91.75 139 THR A C 1
ATOM 1061 O O . THR A 1 139 ? 10.437 -1.942 -24.397 1.00 91.75 139 THR A O 1
ATOM 1064 N N . PRO A 1 140 ? 9.237 -3.821 -24.642 1.00 89.19 140 PRO A N 1
ATOM 1065 C CA . PRO A 1 140 ? 10.105 -4.598 -23.758 1.00 89.19 140 PRO A CA 1
ATOM 1066 C C . PRO A 1 140 ? 11.569 -4.631 -24.223 1.00 89.19 140 PRO A C 1
ATOM 1068 O O . PRO A 1 140 ? 12.465 -4.550 -23.391 1.00 89.19 140 PRO A O 1
ATOM 1071 N N . SER A 1 141 ? 11.811 -4.680 -25.540 1.00 92.94 141 SER A N 1
ATOM 1072 C CA . SER A 1 141 ? 13.165 -4.662 -26.110 1.00 92.94 141 SER A CA 1
ATOM 1073 C C . SER A 1 141 ? 13.883 -3.340 -25.830 1.00 92.94 141 SER A C 1
ATOM 1075 O O . SER A 1 141 ? 15.045 -3.346 -25.422 1.00 92.94 141 SER A O 1
ATOM 1077 N N . ASP A 1 142 ? 13.188 -2.211 -25.993 1.00 93.38 142 ASP A N 1
ATOM 1078 C CA . ASP A 1 142 ? 13.748 -0.883 -25.707 1.00 93.38 142 ASP A CA 1
ATOM 1079 C C . ASP A 1 142 ? 14.063 -0.724 -24.217 1.00 93.38 142 ASP A C 1
ATOM 1081 O O . ASP A 1 142 ? 15.116 -0.204 -23.850 1.00 93.38 142 ASP A O 1
ATOM 1085 N N . ALA A 1 143 ? 13.174 -1.217 -23.348 1.00 91.81 143 ALA A N 1
ATOM 1086 C CA . ALA A 1 143 ? 13.400 -1.215 -21.908 1.00 91.81 143 ALA A CA 1
ATOM 1087 C C . ALA A 1 143 ? 14.621 -2.067 -21.532 1.00 91.81 143 ALA A C 1
ATOM 1089 O O . ALA A 1 143 ? 15.463 -1.618 -20.758 1.00 91.81 143 ALA A O 1
ATOM 1090 N N . SER A 1 144 ? 14.762 -3.265 -22.107 1.00 91.31 144 SER A N 1
ATOM 1091 C CA . SER A 1 144 ? 15.941 -4.112 -21.892 1.00 91.31 144 SER A CA 1
ATOM 1092 C C . SER A 1 144 ? 17.234 -3.433 -22.342 1.00 91.31 144 SER A C 1
ATOM 1094 O O . SER A 1 144 ? 18.234 -3.513 -21.633 1.00 91.31 144 SER A O 1
ATOM 1096 N N . ALA 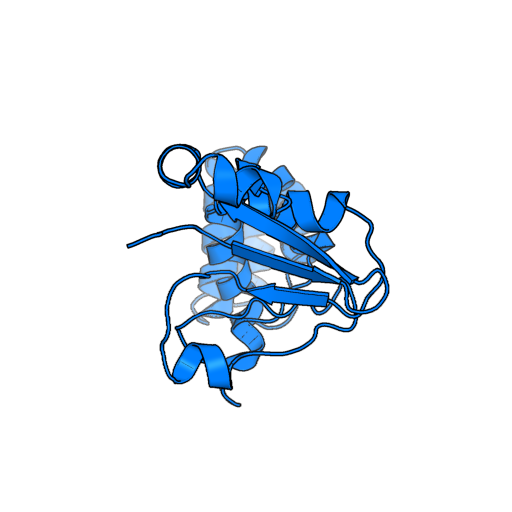A 1 145 ? 17.220 -2.728 -23.476 1.00 92.94 145 ALA A N 1
ATOM 1097 C CA . ALA A 1 145 ? 18.376 -1.970 -23.946 1.00 92.94 145 ALA A CA 1
ATOM 1098 C C . ALA A 1 145 ? 18.723 -0.800 -23.007 1.00 92.94 145 ALA A C 1
ATOM 1100 O O . ALA A 1 145 ? 19.892 -0.607 -22.681 1.00 92.94 145 ALA A O 1
ATOM 1101 N N . ALA A 1 146 ? 17.719 -0.060 -22.524 1.00 91.25 146 ALA A N 1
ATOM 1102 C CA . ALA A 1 146 ? 17.905 1.065 -21.604 1.00 91.25 146 ALA A CA 1
ATOM 1103 C C . ALA A 1 146 ? 18.425 0.645 -20.216 1.00 91.25 146 ALA A C 1
ATOM 1105 O O . ALA A 1 146 ? 19.040 1.448 -19.518 1.00 91.25 146 ALA A O 1
ATOM 1106 N N . LEU A 1 147 ? 18.171 -0.601 -19.813 1.00 93.25 147 LEU A N 1
ATOM 1107 C CA . LEU A 1 147 ? 18.531 -1.144 -18.501 1.00 93.25 147 LEU A CA 1
ATOM 1108 C C . LEU A 1 147 ? 19.797 -2.004 -18.507 1.00 93.25 147 LEU A C 1
ATOM 1110 O O . LEU A 1 147 ? 20.183 -2.476 -17.443 1.00 93.25 147 LEU A O 1
ATOM 1114 N N . LYS A 1 148 ? 20.416 -2.231 -19.672 1.00 87.88 148 LYS A N 1
ATOM 1115 C CA . LYS A 1 148 ? 21.393 -3.305 -19.923 1.00 87.88 148 LYS A CA 1
ATOM 1116 C C . LYS A 1 148 ? 22.478 -3.466 -18.848 1.00 87.88 148 LYS A C 1
ATOM 1118 O O . LYS A 1 148 ? 22.810 -4.597 -18.513 1.00 87.88 148 LYS 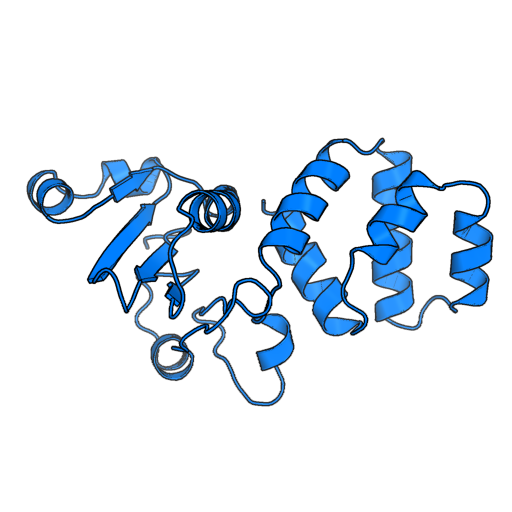A O 1
ATOM 1123 N N . ASP A 1 149 ? 22.959 -2.362 -18.282 1.00 89.06 149 ASP A N 1
ATOM 1124 C CA . ASP A 1 149 ? 24.039 -2.349 -17.287 1.00 89.06 149 ASP A CA 1
ATOM 1125 C C . ASP A 1 149 ? 23.588 -1.840 -15.899 1.00 89.06 149 ASP A C 1
ATOM 1127 O O . ASP A 1 149 ? 24.413 -1.577 -15.026 1.00 89.06 149 ASP A O 1
ATOM 1131 N N . ASN A 1 150 ? 22.277 -1.695 -15.666 1.00 92.38 150 ASN A N 1
ATOM 1132 C CA . ASN A 1 150 ? 21.711 -1.168 -14.420 1.00 92.38 150 ASN A CA 1
ATOM 1133 C C . ASN A 1 150 ? 20.939 -2.245 -13.645 1.00 92.38 150 ASN A C 1
ATOM 1135 O O . ASN A 1 150 ? 19.704 -2.270 -13.609 1.00 92.38 150 ASN A O 1
ATOM 1139 N N . GLN A 1 151 ? 21.696 -3.143 -13.010 1.00 93.12 151 GLN A N 1
ATOM 1140 C CA . GLN A 1 151 ? 21.147 -4.276 -12.262 1.00 93.12 151 GLN A CA 1
ATOM 1141 C C . GLN A 1 151 ? 20.216 -3.834 -11.123 1.00 93.12 151 GLN A C 1
ATOM 1143 O O . GLN A 1 151 ? 19.168 -4.442 -10.916 1.00 93.12 151 GLN A O 1
ATOM 1148 N N . THR A 1 152 ? 20.540 -2.726 -10.452 1.00 92.31 152 THR A N 1
ATOM 1149 C CA . THR A 1 152 ? 19.721 -2.147 -9.380 1.00 92.31 152 THR A CA 1
ATOM 1150 C C . THR A 1 152 ? 18.299 -1.855 -9.858 1.00 92.31 152 THR A C 1
ATOM 1152 O O . THR A 1 152 ? 17.328 -2.308 -9.250 1.00 92.31 152 THR A O 1
ATOM 1155 N N . VAL A 1 153 ? 18.150 -1.143 -10.980 1.00 92.44 153 VAL A N 1
ATOM 1156 C CA . VAL A 1 153 ? 16.826 -0.808 -11.528 1.00 92.44 153 VAL A CA 1
ATOM 1157 C C . VAL A 1 153 ? 16.117 -2.051 -12.072 1.00 92.44 153 VAL A C 1
ATOM 1159 O O . VAL A 1 153 ? 14.901 -2.174 -11.908 1.00 92.44 153 VAL A O 1
ATOM 1162 N N . ILE A 1 154 ? 16.850 -2.999 -12.668 1.00 93.00 154 ILE A N 1
ATOM 1163 C CA . ILE A 1 154 ? 16.290 -4.285 -13.117 1.00 93.00 154 ILE A CA 1
ATOM 1164 C C . ILE A 1 154 ? 15.640 -5.030 -11.948 1.00 93.00 154 ILE A C 1
ATOM 1166 O O . ILE A 1 154 ? 14.499 -5.484 -12.071 1.00 93.00 154 ILE A O 1
ATOM 1170 N N . ASP A 1 155 ? 16.332 -5.144 -10.817 1.00 92.12 155 ASP A N 1
ATOM 1171 C CA . ASP A 1 155 ? 15.826 -5.882 -9.660 1.00 92.12 155 ASP A CA 1
ATOM 1172 C C . ASP A 1 155 ? 14.620 -5.194 -9.015 1.00 92.12 155 ASP A C 1
ATOM 1174 O O . ASP A 1 155 ? 13.676 -5.878 -8.620 1.00 92.12 155 ASP A O 1
ATOM 1178 N N . LEU A 1 156 ? 14.560 -3.857 -9.010 1.00 92.44 156 LEU A N 1
ATOM 1179 C CA . LEU A 1 156 ? 13.339 -3.143 -8.616 1.00 92.44 156 LEU A CA 1
ATOM 1180 C C . LEU A 1 156 ? 12.160 -3.419 -9.558 1.00 92.44 156 LEU A C 1
ATOM 1182 O O . LEU A 1 156 ? 11.033 -3.621 -9.104 1.00 92.44 156 LEU A O 1
ATOM 1186 N N . ILE A 1 157 ? 12.384 -3.426 -10.874 1.00 91.00 157 ILE A N 1
ATOM 1187 C CA . ILE A 1 157 ? 11.314 -3.696 -11.847 1.00 91.00 157 ILE A CA 1
ATOM 1188 C C . ILE A 1 157 ? 10.778 -5.122 -11.680 1.00 91.00 157 ILE A C 1
ATOM 1190 O O . ILE A 1 157 ? 9.577 -5.338 -11.833 1.00 91.00 157 ILE A O 1
ATOM 1194 N N . ARG A 1 158 ? 11.638 -6.084 -11.329 1.00 91.00 158 ARG A N 1
ATOM 1195 C CA . ARG A 1 158 ? 11.240 -7.475 -11.058 1.00 91.00 158 ARG A CA 1
ATOM 1196 C C . ARG A 1 158 ? 10.350 -7.627 -9.827 1.00 91.00 158 ARG A C 1
ATOM 1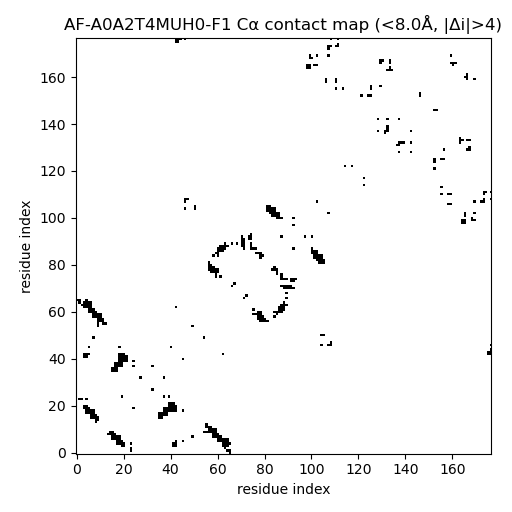198 O O . ARG A 1 158 ? 9.550 -8.554 -9.798 1.00 91.00 158 ARG A O 1
ATOM 1205 N N . LEU A 1 159 ? 10.463 -6.729 -8.848 1.00 91.12 159 LEU A N 1
ATOM 1206 C CA . LEU A 1 159 ? 9.561 -6.697 -7.692 1.00 91.12 159 LEU A CA 1
ATOM 1207 C C . LEU A 1 159 ? 8.170 -6.158 -8.054 1.00 91.12 159 LEU A C 1
ATOM 1209 O O . LEU A 1 159 ? 7.205 -6.424 -7.348 1.00 91.12 159 LEU A O 1
ATOM 1213 N N . CYS A 1 160 ? 8.040 -5.393 -9.138 1.00 89.75 160 CYS A N 1
ATOM 1214 C CA . CYS A 1 160 ? 6.760 -4.814 -9.522 1.00 89.75 160 CYS A CA 1
ATOM 1215 C C . CYS A 1 160 ? 5.782 -5.880 -10.068 1.00 89.75 160 CYS A C 1
ATOM 1217 O O . CYS A 1 160 ? 6.205 -6.793 -10.782 1.00 89.75 160 CYS A O 1
ATOM 1219 N N . PRO A 1 161 ? 4.460 -5.728 -9.842 1.00 87.25 161 PRO A N 1
ATOM 1220 C CA . PRO A 1 161 ? 3.440 -6.626 -10.384 1.00 87.25 161 PRO A CA 1
ATOM 1221 C C . PRO A 1 161 ? 3.533 -6.769 -11.902 1.00 87.25 161 PRO A C 1
ATOM 1223 O O . PRO A 1 161 ? 4.006 -5.866 -12.586 1.00 87.25 161 PRO A O 1
ATOM 1226 N N . VAL A 1 162 ? 3.052 -7.878 -12.463 1.00 85.50 162 VAL A N 1
ATOM 1227 C CA . VAL A 1 162 ? 3.082 -8.092 -13.923 1.00 85.50 162 VAL A CA 1
ATOM 1228 C C . VAL A 1 162 ? 2.116 -7.146 -14.646 1.00 85.50 162 VAL A C 1
ATOM 1230 O O . VAL A 1 162 ? 2.436 -6.647 -15.724 1.00 85.50 162 VAL A O 1
ATOM 1233 N N . ASP A 1 163 ? 0.962 -6.863 -14.037 1.00 85.94 163 ASP A N 1
ATOM 1234 C CA . ASP A 1 163 ? -0.079 -6.023 -14.626 1.00 85.94 163 ASP A CA 1
ATOM 1235 C C . ASP A 1 163 ? 0.346 -4.537 -14.696 1.00 85.94 163 ASP A C 1
ATOM 1237 O O . ASP A 1 163 ? 0.737 -3.948 -13.681 1.00 85.94 163 ASP A O 1
ATOM 1241 N N . PRO A 1 164 ? 0.256 -3.887 -15.872 1.00 85.56 164 PRO A N 1
ATOM 1242 C CA . PRO A 1 164 ? 0.718 -2.512 -16.057 1.00 85.56 164 PRO A CA 1
ATOM 1243 C C . PRO A 1 164 ? -0.078 -1.487 -15.239 1.00 85.56 164 PRO A C 1
ATOM 1245 O O . PRO A 1 164 ? 0.486 -0.485 -14.792 1.00 85.56 164 PRO A O 1
ATOM 1248 N N . HIS A 1 165 ? -1.367 -1.720 -15.000 1.00 84.38 165 HIS A N 1
ATOM 1249 C CA . HIS A 1 165 ? -2.198 -0.818 -14.210 1.00 84.38 165 HIS A CA 1
ATOM 1250 C C . HIS A 1 165 ? -1.879 -0.937 -12.717 1.00 84.38 165 HIS A C 1
ATOM 1252 O O . HIS A 1 165 ? -1.783 0.088 -12.035 1.00 84.38 165 HIS A O 1
ATOM 1258 N N . GLN A 1 166 ? -1.613 -2.151 -12.228 1.00 83.88 166 GLN A N 1
ATOM 1259 C CA . GLN A 1 166 ? -1.092 -2.373 -10.876 1.00 83.88 166 GLN A CA 1
ATOM 1260 C C . GLN A 1 166 ? 0.264 -1.712 -10.674 1.00 83.88 166 GLN A C 1
ATOM 1262 O O . GLN A 1 166 ? 0.460 -1.059 -9.653 1.00 83.88 166 GLN A O 1
ATOM 1267 N N . ARG A 1 167 ? 1.179 -1.796 -11.651 1.00 88.31 167 ARG A N 1
ATOM 1268 C CA . ARG A 1 167 ? 2.472 -1.088 -11.584 1.00 88.31 167 ARG A CA 1
ATOM 1269 C C . ARG A 1 167 ? 2.284 0.408 -11.366 1.00 88.31 167 ARG A C 1
ATOM 1271 O O . ARG A 1 167 ? 2.935 0.988 -10.503 1.00 88.31 167 ARG A O 1
ATOM 1278 N N . LEU A 1 168 ? 1.384 1.036 -12.123 1.00 86.94 168 LEU A N 1
ATOM 1279 C CA . LEU A 1 168 ? 1.107 2.468 -11.990 1.00 86.94 168 LEU A CA 1
ATOM 1280 C C . LEU A 1 168 ? 0.439 2.812 -10.654 1.00 86.94 168 LEU A C 1
ATOM 1282 O O . LEU A 1 168 ? 0.775 3.836 -10.057 1.00 86.94 168 LEU A O 1
ATOM 1286 N N . ALA A 1 169 ? -0.498 1.985 -10.185 1.00 83.75 169 ALA A N 1
ATOM 1287 C CA . ALA A 1 169 ? -1.138 2.167 -8.884 1.00 83.75 169 ALA A CA 1
ATOM 1288 C C . ALA A 1 169 ? -0.116 2.072 -7.746 1.00 83.75 169 ALA A C 1
ATOM 1290 O O . ALA A 1 169 ? -0.036 2.970 -6.907 1.00 83.75 169 ALA A O 1
ATOM 1291 N N . LEU A 1 170 ? 0.727 1.041 -7.785 1.00 84.75 170 LEU A N 1
ATOM 1292 C CA . LEU A 1 170 ? 1.803 0.817 -6.833 1.00 84.75 170 LEU A CA 1
ATOM 1293 C C . LEU A 1 170 ? 2.814 1.963 -6.851 1.00 84.75 170 LEU A C 1
ATOM 1295 O O . LEU A 1 170 ? 3.142 2.494 -5.801 1.00 84.75 170 LEU A O 1
ATOM 1299 N N . LEU A 1 171 ? 3.236 2.436 -8.026 1.00 85.75 171 LEU A N 1
ATOM 1300 C CA . LEU A 1 171 ? 4.146 3.580 -8.143 1.00 85.75 171 LEU A CA 1
ATOM 1301 C C . LEU A 1 171 ? 3.566 4.850 -7.497 1.00 85.75 171 LEU A C 1
ATOM 1303 O O . LEU A 1 171 ? 4.278 5.603 -6.835 1.00 85.75 171 LEU A O 1
ATOM 1307 N N . ARG A 1 172 ? 2.264 5.108 -7.682 1.00 82.88 172 ARG A N 1
ATOM 1308 C CA . ARG A 1 172 ? 1.574 6.257 -7.068 1.00 82.88 172 ARG A CA 1
ATOM 1309 C C . ARG A 1 172 ? 1.468 6.126 -5.554 1.00 82.88 172 ARG A C 1
ATOM 1311 O O . ARG A 1 172 ? 1.492 7.146 -4.873 1.00 82.88 172 ARG A O 1
ATOM 1318 N N . LEU A 1 173 ? 1.295 4.905 -5.063 1.00 80.56 173 LEU A N 1
ATOM 1319 C CA . LEU A 1 173 ? 1.228 4.591 -3.644 1.00 80.56 173 LEU A CA 1
ATOM 1320 C C . LEU A 1 173 ? 2.600 4.749 -2.996 1.00 80.56 173 LEU A C 1
ATOM 1322 O O . LEU A 1 173 ? 2.738 5.524 -2.063 1.00 80.56 173 LEU A O 1
ATOM 1326 N N . VAL A 1 174 ? 3.611 4.084 -3.549 1.00 80.00 174 VAL A N 1
ATOM 1327 C CA . VAL A 1 174 ? 4.972 4.025 -3.016 1.00 80.00 174 VAL A CA 1
ATOM 1328 C C . VAL A 1 174 ? 5.642 5.397 -2.984 1.00 80.00 174 VAL A C 1
ATOM 1330 O O . VAL A 1 174 ? 6.347 5.704 -2.043 1.00 80.00 174 VAL A O 1
ATOM 1333 N N . ARG A 1 175 ? 5.363 6.286 -3.944 1.00 72.00 175 ARG A N 1
ATOM 1334 C CA . ARG A 1 175 ? 5.847 7.683 -3.890 1.00 72.00 175 ARG A CA 1
ATOM 1335 C C . ARG A 1 175 ? 5.272 8.507 -2.734 1.00 72.00 175 ARG A C 1
ATOM 1337 O O . ARG A 1 175 ? 5.739 9.620 -2.503 1.00 72.00 175 ARG A O 1
ATOM 1344 N N . LYS A 1 176 ? 4.184 8.040 -2.123 1.00 68.88 176 LYS A N 1
ATOM 1345 C CA . LYS A 1 176 ? 3.555 8.683 -0.969 1.00 68.88 176 LYS A CA 1
ATOM 1346 C C . LYS A 1 176 ? 3.976 8.041 0.349 1.00 68.88 176 LYS A C 1
ATOM 1348 O O . LYS A 1 176 ? 3.647 8.644 1.364 1.00 68.88 176 LYS A O 1
ATOM 1353 N N . LEU A 1 177 ? 4.573 6.845 0.315 1.00 64.44 177 LEU A N 1
ATOM 1354 C CA . LEU A 1 177 ? 5.176 6.155 1.458 1.00 64.44 177 LEU A CA 1
ATOM 1355 C C . LEU A 1 177 ? 6.549 6.781 1.760 1.00 64.44 177 LEU A C 1
ATOM 1357 O O . LEU A 1 177 ? 6.895 6.841 2.958 1.00 64.44 177 LEU A O 1
#

Nearest PDB structures (foldseek):
  8s37-assembly1_G  TM=8.277E-01  e=9.583E-17  Klebsiella pneumoniae
  7ac1-assembly1_A  TM=5.498E-01  e=2.754E+00  Arabidopsis thaliana

Secondary structure (DSSP, 8-state):
--TT-EEEEETTT--EEEEE-HHHHTTS-HHHHTTS-EEE--GGGHHHHHHHTTPPSPEEEESSTT---HHHHHH---B-SGGGEEEE-TT---TTTGGGGEE-HHHHHHHHHHHHTS-HHHHHHHHHHHHHHHTTSS-HHHHHHHTTT-HHHHHHHHHS-SSHHHHHHHHHHHTT-